Protein AF-A0AA86TQ52-F1 (afdb_monomer_lite)

Foldseek 3Di:
DQLVVLQVLLQVLCVVFFPPRDHDDSVVLQLDFLVVLLVVLLNSLVRGDPVLVVVCVVVVLNVQSNPPDQPSNLCSLLVVLVVQVVLDPPPLDADRDDSVVSGGSVCSSNSSSSSSSSSSSSVSVVVVVVVVVVVVVVVVVVPPDDPDPPPPDPPDDDDDDDDDDDDDDDDDDDDDDDDDDDDDDDDDDDDDDDDDDPDDDPPPPVVVVVVVVVVVVVVVVVVVCVVCVVPVVVVVVVVVVVVVVVVVVVVVVVVVVVVVVVVVVVVVVVD

pLDDT: mean 70.48, std 23.34, range [27.7, 97.0]

Radius of gyration: 35.59 Å; chains: 1; bounding box: 90×82×92 Å

Structure (mmCIF, N/CA/C/O backbone):
data_AF-A0AA86TQ52-F1
#
_entry.id   AF-A0AA86TQ52-F1
#
loop_
_atom_site.group_PDB
_atom_site.id
_atom_site.type_symbol
_atom_site.label_atom_id
_atom_site.label_alt_id
_atom_site.label_comp_id
_atom_site.label_asym_id
_atom_site.label_entity_id
_atom_site.label_seq_id
_atom_site.pdbx_PDB_ins_code
_atom_site.Cartn_x
_atom_site.Cartn_y
_atom_site.Cartn_z
_atom_site.occupancy
_atom_site.B_iso_or_equiv
_atom_site.auth_seq_id
_atom_site.auth_comp_id
_atom_site.auth_asym_id
_atom_site.auth_atom_id
_atom_site.pdbx_PDB_model_num
ATOM 1 N N . MET A 1 1 ? -21.461 -0.672 3.781 1.00 61.00 1 MET A N 1
ATOM 2 C CA . MET A 1 1 ? -20.392 -1.306 2.978 1.00 61.00 1 MET A CA 1
ATOM 3 C C . MET A 1 1 ? -19.726 -2.320 3.877 1.00 61.00 1 MET A C 1
ATOM 5 O O . MET A 1 1 ? -19.511 -1.994 5.034 1.00 61.00 1 MET A O 1
ATOM 9 N N . GLU A 1 2 ? -19.529 -3.541 3.401 1.00 85.31 2 GLU A N 1
ATOM 10 C CA . GLU A 1 2 ? -19.110 -4.660 4.246 1.00 85.31 2 GLU A CA 1
ATOM 11 C C . GLU A 1 2 ? -17.583 -4.766 4.251 1.00 85.31 2 GLU A C 1
ATOM 13 O O . GLU A 1 2 ? -16.972 -4.912 3.191 1.00 85.31 2 GLU A O 1
ATOM 18 N N . ILE A 1 3 ? -16.968 -4.677 5.434 1.00 90.62 3 ILE A N 1
ATOM 19 C CA . ILE A 1 3 ? -15.507 -4.685 5.581 1.00 90.62 3 ILE A CA 1
ATOM 20 C C . ILE A 1 3 ? -14.884 -5.988 5.068 1.00 90.62 3 ILE A C 1
ATOM 22 O O . ILE A 1 3 ? -13.799 -5.955 4.496 1.00 90.62 3 ILE A O 1
ATOM 26 N N . SER A 1 4 ? -15.603 -7.110 5.180 1.00 93.12 4 SER A N 1
ATOM 27 C CA . SER A 1 4 ? -15.177 -8.421 4.681 1.00 93.12 4 SER A CA 1
ATOM 28 C C . SER A 1 4 ? -14.847 -8.394 3.190 1.00 93.12 4 SER A C 1
ATOM 30 O O . SER A 1 4 ? -13.760 -8.810 2.798 1.00 93.12 4 SER A O 1
ATOM 32 N N . LYS A 1 5 ? -15.720 -7.794 2.372 1.00 92.38 5 LYS A N 1
ATOM 33 C CA . LYS A 1 5 ? -15.512 -7.683 0.919 1.00 92.38 5 LYS A CA 1
ATOM 34 C C . LYS A 1 5 ? -14.316 -6.801 0.572 1.00 92.38 5 LYS A C 1
ATOM 36 O O . LYS A 1 5 ? -13.595 -7.084 -0.379 1.00 92.38 5 LYS A O 1
ATOM 41 N N . GLU A 1 6 ? -14.091 -5.732 1.334 1.00 93.69 6 GLU A N 1
ATOM 42 C CA . GLU A 1 6 ? -12.935 -4.853 1.123 1.00 93.69 6 GLU A CA 1
ATOM 43 C C . GLU A 1 6 ? -11.621 -5.529 1.544 1.00 93.69 6 GLU A C 1
ATOM 45 O O . GLU A 1 6 ? -10.609 -5.353 0.867 1.00 93.69 6 GLU A O 1
ATOM 50 N N . CYS A 1 7 ? -11.631 -6.340 2.610 1.00 95.38 7 CYS A N 1
ATOM 51 C CA . CYS A 1 7 ? -10.492 -7.176 2.989 1.00 95.38 7 CYS A CA 1
ATOM 52 C C . CYS A 1 7 ? -10.163 -8.194 1.890 1.00 95.38 7 CYS A C 1
ATOM 54 O O . CYS A 1 7 ? -9.024 -8.230 1.437 1.00 95.38 7 CYS A O 1
ATOM 56 N N . GLU A 1 8 ? -11.146 -8.957 1.404 1.00 94.69 8 GLU A N 1
ATOM 57 C CA . GLU A 1 8 ? -10.959 -9.936 0.319 1.00 94.69 8 GLU A CA 1
ATOM 58 C C . GLU A 1 8 ? -10.449 -9.280 -0.975 1.00 94.69 8 GLU A C 1
ATOM 60 O O . GLU A 1 8 ? -9.539 -9.787 -1.644 1.00 94.69 8 GLU A O 1
ATOM 65 N N . ALA A 1 9 ? -11.000 -8.113 -1.323 1.00 92.88 9 ALA A N 1
ATOM 66 C CA . ALA A 1 9 ? -10.555 -7.343 -2.476 1.00 92.88 9 ALA A CA 1
ATOM 67 C C . ALA A 1 9 ? -9.102 -6.872 -2.314 1.00 92.88 9 ALA A C 1
ATOM 69 O O . ALA A 1 9 ? -8.312 -6.972 -3.256 1.00 92.88 9 ALA A O 1
ATOM 70 N N . LEU A 1 10 ? -8.725 -6.379 -1.129 1.00 95.25 10 LEU A N 1
ATOM 71 C CA . LEU A 1 10 ? -7.356 -5.955 -0.845 1.00 95.25 10 LEU A CA 1
ATOM 72 C C . LEU A 1 10 ? -6.383 -7.141 -0.830 1.00 95.25 10 LEU A C 1
ATOM 74 O O . LEU A 1 10 ? -5.316 -7.042 -1.431 1.00 95.25 10 LEU A O 1
ATOM 78 N N . GLU A 1 11 ? -6.752 -8.268 -0.222 1.00 94.94 11 GLU A N 1
ATOM 79 C CA . GLU A 1 11 ? -5.964 -9.505 -0.253 1.00 94.94 11 GLU A CA 1
ATOM 80 C C . GLU A 1 11 ? -5.693 -9.964 -1.684 1.00 94.94 11 GLU A C 1
ATOM 82 O O . GLU A 1 11 ? -4.557 -10.270 -2.044 1.00 94.94 11 GLU A O 1
ATOM 87 N N . THR A 1 12 ? -6.721 -9.962 -2.533 1.00 93.31 12 THR A N 1
ATOM 88 C CA . THR A 1 12 ? -6.584 -10.320 -3.949 1.00 93.31 12 THR A CA 1
ATOM 89 C C . THR A 1 12 ? -5.617 -9.377 -4.664 1.00 93.31 12 THR A C 1
ATOM 91 O O . THR A 1 12 ? -4.792 -9.817 -5.466 1.00 93.31 12 THR A O 1
ATOM 94 N N . LYS A 1 13 ? -5.656 -8.080 -4.335 1.00 92.06 13 LYS A N 1
ATOM 95 C CA . LYS A 1 13 ? -4.727 -7.087 -4.884 1.00 92.06 13 LYS A CA 1
ATOM 96 C C . LYS A 1 13 ? -3.300 -7.263 -4.387 1.00 92.06 13 LYS A C 1
ATOM 98 O O . LYS A 1 13 ? -2.393 -7.019 -5.170 1.00 92.06 13 LYS A O 1
ATOM 103 N N . ILE A 1 14 ? -3.056 -7.657 -3.143 1.00 94.81 14 ILE A N 1
ATOM 104 C CA . ILE A 1 14 ? -1.687 -7.820 -2.615 1.00 94.81 14 ILE A CA 1
ATOM 105 C C . ILE A 1 14 ? -1.122 -9.233 -2.830 1.00 94.81 14 ILE A C 1
ATOM 107 O O . ILE A 1 14 ? 0.087 -9.439 -2.702 1.00 94.81 14 ILE A O 1
ATOM 111 N N . ARG A 1 15 ? -1.960 -10.201 -3.221 1.00 91.94 15 ARG A N 1
ATOM 112 C CA . ARG A 1 15 ? -1.541 -11.565 -3.567 1.00 91.94 15 ARG A CA 1
ATOM 113 C C . ARG A 1 15 ? -0.517 -11.552 -4.703 1.00 91.94 15 ARG A C 1
ATOM 115 O O . ARG A 1 15 ? -0.714 -10.893 -5.724 1.00 91.94 15 ARG A O 1
ATOM 122 N N . GLY A 1 16 ? 0.594 -12.262 -4.501 1.00 87.88 16 GLY A N 1
ATOM 123 C CA . GLY A 1 16 ? 1.720 -12.316 -5.444 1.00 87.88 16 GLY A CA 1
ATOM 124 C C . GLY A 1 16 ? 2.479 -10.993 -5.607 1.00 87.88 16 GLY A C 1
ATOM 125 O O . GLY A 1 16 ? 3.438 -10.935 -6.365 1.00 87.88 16 GLY A O 1
ATOM 126 N N . PHE A 1 17 ? 2.055 -9.933 -4.913 1.00 92.06 17 PHE A N 1
ATOM 127 C CA . PHE A 1 17 ? 2.729 -8.643 -4.893 1.00 92.06 17 PHE A CA 1
ATOM 128 C C . PHE A 1 17 ? 3.579 -8.489 -3.634 1.00 92.06 17 PHE A C 1
ATOM 130 O O . PHE A 1 17 ? 4.727 -8.078 -3.734 1.00 92.06 17 PHE A O 1
ATOM 137 N N . CYS A 1 18 ? 3.046 -8.850 -2.465 1.00 93.56 18 CYS A N 1
ATOM 138 C CA . CYS A 1 18 ? 3.795 -8.813 -1.211 1.00 93.56 18 CYS A CA 1
ATOM 139 C C . CYS A 1 18 ? 4.434 -10.171 -0.882 1.00 93.56 18 CYS A C 1
ATOM 141 O O . CYS A 1 18 ? 3.790 -11.212 -1.045 1.00 93.56 18 CYS A O 1
ATOM 143 N N . SER A 1 19 ? 5.668 -10.146 -0.369 1.00 89.94 19 SER A N 1
ATOM 144 C CA . SER A 1 19 ? 6.363 -11.311 0.190 1.00 89.94 19 SER A CA 1
ATOM 145 C C . SER A 1 19 ? 6.943 -10.977 1.575 1.00 89.94 19 SER A C 1
ATOM 147 O O . SER A 1 19 ? 7.715 -10.022 1.686 1.00 89.94 19 SER A O 1
ATOM 149 N N . PRO A 1 20 ? 6.593 -11.724 2.642 1.00 91.00 20 PRO A N 1
ATOM 150 C CA . PRO A 1 20 ? 5.635 -12.837 2.673 1.00 91.00 20 PRO A CA 1
ATOM 151 C C . PRO A 1 20 ? 4.182 -12.396 2.381 1.00 91.00 20 PRO A C 1
ATOM 153 O O . PRO A 1 20 ? 3.873 -11.207 2.478 1.00 91.00 20 PRO A O 1
ATOM 156 N N . PRO A 1 21 ? 3.267 -13.329 2.041 1.00 90.75 21 PRO A N 1
ATOM 157 C CA . PRO A 1 21 ? 1.860 -13.004 1.824 1.00 90.75 21 PRO A CA 1
ATOM 158 C C . PRO A 1 21 ? 1.204 -12.367 3.057 1.00 90.75 21 PRO A C 1
ATOM 160 O O . PRO A 1 21 ? 1.426 -12.786 4.195 1.00 90.75 21 PRO A O 1
ATOM 163 N N . ILE A 1 22 ? 0.354 -11.368 2.821 1.00 92.50 22 ILE A N 1
ATOM 164 C CA . ILE A 1 22 ? -0.426 -10.691 3.861 1.00 92.50 22 ILE A CA 1
ATOM 165 C C . ILE A 1 22 ? -1.858 -11.222 3.818 1.00 92.50 22 ILE A C 1
ATOM 167 O O . ILE A 1 22 ? -2.534 -11.077 2.803 1.00 92.50 22 ILE A O 1
ATOM 171 N N . TYR A 1 23 ? -2.313 -11.771 4.942 1.00 93.25 23 TYR A N 1
ATOM 172 C CA . TYR A 1 23 ? -3.702 -12.167 5.167 1.00 93.25 23 TYR A CA 1
ATOM 173 C C . TYR A 1 23 ? -4.391 -11.154 6.088 1.00 93.25 23 TYR A C 1
ATOM 175 O O . TYR A 1 23 ? -3.792 -10.662 7.050 1.00 93.25 23 TYR A O 1
ATOM 183 N N . LEU A 1 24 ? -5.641 -10.833 5.781 1.00 94.56 24 LEU A N 1
ATOM 184 C CA . LEU A 1 24 ? -6.486 -9.832 6.408 1.00 94.56 24 LEU A CA 1
ATOM 185 C C . LEU A 1 24 ? -7.716 -10.517 7.000 1.00 94.56 24 LEU A C 1
ATOM 187 O O . LEU A 1 24 ? -8.605 -10.977 6.294 1.00 94.56 24 LEU A O 1
ATOM 191 N N . ASN A 1 25 ? -7.808 -10.521 8.326 1.00 93.38 25 ASN A N 1
ATOM 192 C CA . ASN A 1 25 ? -9.018 -10.951 9.013 1.00 93.38 25 ASN A CA 1
ATOM 193 C C . ASN A 1 25 ? -9.975 -9.751 9.159 1.00 93.38 25 ASN A C 1
ATOM 195 O O . ASN A 1 25 ? -9.608 -8.791 9.840 1.00 93.38 25 ASN A O 1
ATOM 199 N N . PRO A 1 26 ? -11.198 -9.780 8.593 1.00 93.56 26 PRO A N 1
ATOM 200 C CA . PRO A 1 26 ? -12.158 -8.678 8.702 1.00 93.56 26 PRO A CA 1
ATOM 201 C C . PRO A 1 26 ? -12.426 -8.239 10.147 1.00 93.56 26 PRO A C 1
ATOM 203 O O . PRO A 1 26 ? -12.459 -7.041 10.429 1.00 93.56 26 PRO A O 1
ATOM 206 N N . LYS A 1 27 ? -12.487 -9.196 11.083 1.00 92.75 27 LYS A N 1
ATOM 207 C CA . LYS A 1 27 ? -12.707 -8.930 12.515 1.00 92.75 27 LYS A CA 1
ATOM 208 C C . LYS A 1 27 ? -11.591 -8.096 13.146 1.00 92.75 27 LYS A C 1
ATOM 210 O O . LYS A 1 27 ? -11.822 -7.391 14.118 1.00 92.75 27 LYS A O 1
ATOM 215 N N . THR A 1 28 ? -10.374 -8.163 12.604 1.00 92.12 28 THR A N 1
ATOM 216 C CA . THR A 1 28 ? -9.230 -7.369 13.078 1.00 92.12 28 THR A CA 1
ATOM 217 C C . THR A 1 28 ? -9.340 -5.902 12.686 1.00 92.12 28 THR A C 1
ATOM 219 O O . THR A 1 28 ? -8.654 -5.079 13.275 1.00 92.12 28 THR A O 1
ATOM 222 N N . TYR A 1 29 ? -10.166 -5.552 11.702 1.00 92.44 29 TYR A N 1
ATOM 223 C CA . TYR A 1 29 ? -10.271 -4.183 11.194 1.00 92.44 29 TYR A CA 1
ATOM 224 C C . TYR A 1 29 ? -11.636 -3.546 11.478 1.00 92.44 29 TYR A C 1
ATOM 226 O O . TYR A 1 29 ? -11.768 -2.319 11.433 1.00 92.44 29 TYR A O 1
ATOM 234 N N . GLU A 1 30 ? -12.634 -4.358 11.814 1.00 91.25 30 GLU A N 1
ATOM 235 C CA . GLU A 1 30 ? -13.973 -3.919 12.184 1.00 91.25 30 GLU A CA 1
ATOM 236 C C . GLU A 1 30 ? -13.943 -3.026 13.435 1.00 91.25 30 GLU A C 1
ATOM 238 O O . GLU A 1 30 ? -13.349 -3.372 14.458 1.00 91.25 30 GLU A O 1
ATOM 243 N N . ASP A 1 31 ? -14.521 -1.827 13.313 1.00 87.19 31 ASP A N 1
ATOM 244 C CA . ASP A 1 31 ? -14.584 -0.794 14.356 1.00 87.19 31 ASP A CA 1
ATOM 245 C C . ASP A 1 31 ? -13.249 -0.434 15.032 1.00 87.19 31 ASP A C 1
ATOM 247 O O . ASP A 1 31 ? -13.201 0.029 16.178 1.00 87.19 31 ASP A O 1
ATOM 251 N N . GLN A 1 32 ? -12.143 -0.584 14.301 1.00 89.19 32 GLN A N 1
ATOM 252 C CA . GLN A 1 32 ? -10.811 -0.291 14.819 1.00 89.19 32 GLN A CA 1
ATOM 253 C C . GLN A 1 32 ? -10.302 1.121 14.518 1.00 89.19 32 GLN A C 1
ATOM 255 O O . GLN A 1 32 ? -10.748 1.828 13.606 1.00 89.19 32 GLN A O 1
ATOM 260 N N . ASP A 1 33 ? -9.304 1.516 15.311 1.00 88.94 33 ASP A N 1
ATOM 261 C CA . ASP A 1 33 ? -8.564 2.764 15.153 1.00 88.94 33 ASP A CA 1
ATOM 262 C C . ASP A 1 33 ? -7.788 2.811 13.823 1.00 88.94 33 ASP A C 1
ATOM 264 O O . ASP A 1 33 ? -7.277 1.801 13.330 1.00 88.94 33 ASP A O 1
ATOM 268 N N . SER A 1 34 ? -7.647 4.018 13.267 1.00 91.38 34 SER A N 1
ATOM 269 C CA . SER A 1 34 ? -6.756 4.342 12.143 1.00 91.38 34 SER A CA 1
ATOM 270 C C . SER A 1 34 ? -5.345 3.747 12.228 1.00 91.38 34 SER A C 1
ATOM 272 O O . SER A 1 34 ? -4.772 3.417 11.193 1.00 91.38 34 SER A O 1
ATOM 274 N N . ARG A 1 35 ? -4.782 3.561 13.426 1.00 92.69 35 ARG A N 1
ATOM 275 C CA . ARG A 1 35 ? -3.422 3.036 13.619 1.00 92.69 35 ARG A CA 1
ATOM 276 C C . ARG A 1 35 ? -3.218 1.647 13.015 1.00 92.69 35 ARG A C 1
ATOM 278 O O . ARG A 1 35 ? -2.144 1.390 12.475 1.00 92.69 35 ARG A O 1
ATOM 285 N N . LEU A 1 36 ? -4.229 0.771 13.042 1.00 93.31 36 LEU A N 1
ATOM 286 C CA . LEU A 1 36 ? -4.127 -0.551 12.406 1.00 93.31 36 LEU A CA 1
ATOM 287 C C . LEU A 1 36 ? -4.049 -0.449 10.879 1.00 93.31 36 LEU A C 1
ATOM 289 O O . LEU A 1 36 ? -3.331 -1.215 10.238 1.00 93.31 36 LEU A O 1
ATOM 293 N N . TYR A 1 37 ? -4.732 0.534 10.298 1.00 95.12 37 TYR A N 1
ATOM 294 C CA . TYR A 1 37 ? -4.693 0.819 8.865 1.00 95.12 37 TYR A CA 1
ATOM 295 C C . TYR A 1 37 ? -3.346 1.422 8.459 1.00 95.12 37 TYR A C 1
ATOM 297 O O . TYR A 1 37 ? -2.758 1.006 7.464 1.00 95.12 37 TYR A O 1
ATOM 305 N N . THR A 1 38 ? -2.803 2.334 9.269 1.00 95.19 38 THR A N 1
ATOM 306 C CA . THR A 1 38 ? -1.433 2.842 9.106 1.00 95.19 38 THR A CA 1
ATOM 307 C C . THR A 1 38 ? -0.410 1.708 9.167 1.00 95.19 38 THR A C 1
ATOM 309 O O . THR A 1 38 ? 0.461 1.618 8.303 1.00 95.19 38 THR A O 1
ATOM 312 N N . ALA A 1 39 ? -0.529 0.810 10.149 1.00 95.06 39 ALA A N 1
ATOM 313 C CA . ALA A 1 39 ? 0.347 -0.352 10.268 1.00 95.06 39 ALA A CA 1
ATOM 314 C C . ALA A 1 39 ? 0.239 -1.279 9.047 1.00 95.06 39 ALA A C 1
ATOM 316 O O . ALA A 1 39 ? 1.257 -1.777 8.568 1.00 95.06 39 ALA A O 1
ATOM 317 N N . LEU A 1 40 ? -0.967 -1.463 8.501 1.00 96.69 40 LEU A N 1
ATOM 318 C CA . LEU A 1 40 ? -1.179 -2.247 7.287 1.00 96.69 40 LEU A CA 1
ATOM 319 C C . LEU A 1 40 ? -0.482 -1.625 6.070 1.00 96.69 40 LEU A C 1
ATOM 321 O O . LEU A 1 40 ? 0.224 -2.335 5.359 1.00 96.69 40 LEU A O 1
ATOM 325 N N . VAL A 1 41 ? -0.608 -0.313 5.851 1.00 97.00 41 VAL A N 1
ATOM 326 C CA . VAL A 1 41 ? 0.110 0.374 4.759 1.00 97.00 41 VAL A CA 1
ATOM 327 C C . VAL A 1 41 ? 1.618 0.213 4.919 1.00 97.00 41 VAL A C 1
ATOM 329 O O . VAL A 1 41 ? 2.292 -0.166 3.964 1.00 97.00 41 VAL A O 1
ATOM 332 N N . LYS A 1 42 ? 2.152 0.434 6.127 1.00 96.19 42 LYS A N 1
ATOM 333 C CA . LYS A 1 42 ? 3.583 0.245 6.412 1.00 96.19 42 LYS A CA 1
ATOM 334 C C . LYS A 1 42 ? 4.038 -1.170 6.082 1.00 96.19 42 LYS A C 1
ATOM 336 O O . LYS A 1 42 ? 5.041 -1.339 5.394 1.00 96.19 42 LYS A O 1
ATOM 341 N N . LYS A 1 43 ? 3.266 -2.170 6.515 1.00 95.88 43 LYS A N 1
ATOM 342 C CA . LYS A 1 43 ? 3.523 -3.584 6.233 1.00 95.88 43 LYS A CA 1
ATOM 343 C C . LYS A 1 43 ? 3.540 -3.867 4.730 1.00 95.88 43 LYS A C 1
ATOM 345 O O . LYS A 1 43 ? 4.474 -4.502 4.257 1.00 95.88 43 LYS A O 1
ATOM 350 N N . ILE A 1 44 ? 2.559 -3.354 3.984 1.00 96.56 44 ILE A N 1
ATOM 351 C CA . ILE A 1 44 ? 2.496 -3.486 2.521 1.00 96.56 44 ILE A CA 1
ATOM 352 C C . ILE A 1 44 ? 3.733 -2.865 1.869 1.00 96.56 44 ILE A C 1
ATOM 354 O O . ILE A 1 44 ? 4.339 -3.499 1.015 1.00 96.56 44 ILE A O 1
ATOM 358 N N . VAL A 1 45 ? 4.132 -1.658 2.278 1.00 95.44 45 VAL A N 1
ATOM 359 C CA . VAL A 1 45 ? 5.297 -0.964 1.707 1.00 95.44 45 VAL A CA 1
ATOM 360 C C . VAL A 1 45 ? 6.595 -1.737 1.956 1.00 95.44 45 VAL A C 1
ATOM 362 O O . VAL A 1 45 ? 7.397 -1.856 1.037 1.00 95.44 45 VAL A O 1
ATOM 365 N N . VAL A 1 46 ? 6.795 -2.289 3.159 1.00 93.12 46 VAL A N 1
ATOM 366 C CA . VAL A 1 46 ? 7.994 -3.092 3.480 1.00 93.12 46 VAL A CA 1
ATOM 367 C C . VAL A 1 46 ? 8.022 -4.408 2.703 1.00 93.12 46 VAL A C 1
ATOM 369 O O . VAL A 1 46 ? 9.086 -4.852 2.289 1.00 93.12 46 VAL A O 1
ATOM 372 N N . GLN A 1 47 ? 6.866 -5.047 2.523 1.00 94.12 47 GLN A N 1
ATOM 373 C CA . GLN A 1 47 ? 6.770 -6.370 1.898 1.00 94.12 47 GLN A CA 1
ATOM 374 C C . GLN A 1 47 ? 6.571 -6.313 0.379 1.00 94.12 47 GLN A C 1
ATOM 376 O O . GLN A 1 47 ? 6.525 -7.357 -0.267 1.00 94.12 47 GLN A O 1
ATOM 381 N N . ALA A 1 48 ? 6.419 -5.121 -0.201 1.00 93.44 48 ALA A N 1
ATOM 382 C CA . ALA A 1 48 ? 6.330 -4.933 -1.644 1.00 93.44 48 ALA A CA 1
ATOM 383 C C . ALA A 1 48 ? 7.684 -5.215 -2.332 1.00 93.44 48 ALA A C 1
ATOM 385 O O . ALA A 1 48 ? 8.730 -5.103 -1.685 1.00 93.44 48 ALA A O 1
ATOM 386 N N . PRO A 1 49 ? 7.696 -5.521 -3.644 1.00 92.56 49 PRO A N 1
ATOM 387 C CA . PRO A 1 49 ? 8.925 -5.785 -4.390 1.00 92.56 49 PRO A CA 1
ATOM 388 C C . PRO A 1 49 ? 9.867 -4.575 -4.374 1.00 92.56 49 PRO A C 1
ATOM 390 O O . PRO A 1 49 ? 9.405 -3.435 -4.298 1.00 92.56 49 PRO A O 1
ATOM 393 N N . LEU A 1 50 ? 11.176 -4.802 -4.510 1.00 91.81 50 LEU A N 1
ATOM 394 C CA . LEU A 1 50 ? 12.184 -3.732 -4.454 1.00 91.81 50 LEU A CA 1
ATOM 395 C C . LEU A 1 50 ? 11.920 -2.612 -5.469 1.00 91.81 50 LEU A C 1
ATOM 397 O O . LEU A 1 50 ? 11.987 -1.440 -5.109 1.00 91.81 50 LEU A O 1
ATOM 401 N N . ASP A 1 51 ? 11.507 -2.948 -6.693 1.00 90.75 51 ASP A N 1
ATOM 402 C CA . ASP A 1 51 ? 11.145 -1.953 -7.713 1.00 90.75 51 ASP A CA 1
ATOM 403 C C . ASP A 1 51 ? 9.998 -1.038 -7.253 1.00 90.75 51 ASP A C 1
ATOM 405 O O . ASP A 1 51 ? 9.960 0.154 -7.562 1.00 90.75 51 ASP A O 1
ATOM 409 N N . ALA A 1 52 ? 9.058 -1.583 -6.476 1.00 92.00 52 ALA A N 1
ATOM 410 C CA . ALA A 1 52 ? 7.936 -0.837 -5.922 1.00 92.00 52 ALA A CA 1
ATOM 411 C C . ALA A 1 52 ? 8.416 0.146 -4.852 1.00 92.00 52 ALA A C 1
ATOM 413 O O . ALA A 1 52 ? 7.988 1.300 -4.819 1.00 92.00 52 ALA A O 1
ATOM 414 N N . GLN A 1 53 ? 9.327 -0.312 -3.992 1.00 92.81 53 GLN A N 1
ATOM 415 C CA . GLN A 1 53 ? 9.955 0.519 -2.971 1.00 92.81 53 GLN A CA 1
ATOM 416 C C . GLN A 1 53 ? 10.775 1.635 -3.623 1.00 92.81 53 GLN A C 1
ATOM 418 O O . GLN A 1 53 ? 10.647 2.788 -3.222 1.00 92.81 53 GLN A O 1
ATOM 423 N N . GLN A 1 54 ? 11.519 1.332 -4.691 1.00 90.88 54 GLN A N 1
ATOM 424 C CA . GLN A 1 54 ? 12.294 2.321 -5.436 1.00 90.88 54 GLN A CA 1
ATOM 425 C C . GLN A 1 54 ? 11.407 3.399 -6.068 1.00 90.88 54 GLN A C 1
ATOM 427 O O . GLN A 1 54 ? 11.754 4.577 -6.019 1.00 90.88 54 GLN A O 1
ATOM 432 N N . ILE A 1 55 ? 10.233 3.039 -6.602 1.00 92.75 55 ILE A N 1
ATOM 433 C CA . ILE A 1 55 ? 9.246 4.024 -7.078 1.00 92.75 55 ILE A CA 1
ATOM 434 C C . ILE A 1 55 ? 8.836 4.970 -5.942 1.00 92.75 55 ILE A C 1
ATOM 436 O O . ILE A 1 55 ? 8.821 6.186 -6.125 1.00 92.75 55 ILE A O 1
ATOM 440 N N . LEU A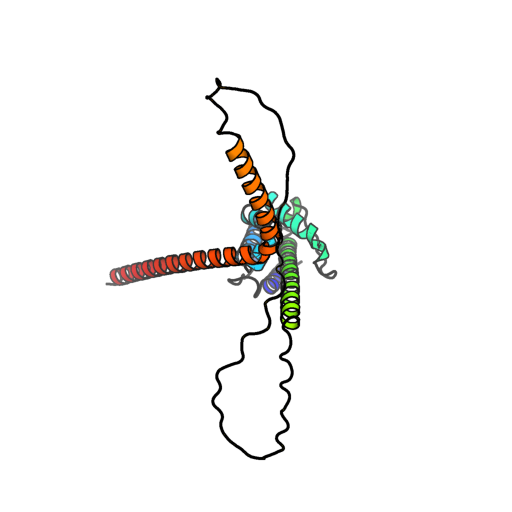 1 56 ? 8.531 4.431 -4.760 1.00 93.38 56 LEU A N 1
ATOM 441 C CA . LEU A 1 56 ? 8.142 5.241 -3.603 1.00 93.38 56 LEU A CA 1
ATOM 442 C C . LEU A 1 56 ? 9.295 6.110 -3.074 1.00 93.38 56 LEU A C 1
ATOM 444 O O . LEU A 1 56 ? 9.040 7.205 -2.569 1.00 93.38 56 LEU A O 1
ATOM 448 N N . ILE A 1 57 ? 10.542 5.643 -3.178 1.00 92.81 57 ILE A N 1
ATOM 449 C CA . ILE A 1 57 ? 11.750 6.409 -2.835 1.00 92.81 57 ILE A CA 1
ATOM 450 C C . ILE A 1 57 ? 11.931 7.566 -3.817 1.00 92.81 57 ILE A C 1
ATOM 452 O O . ILE A 1 57 ? 12.075 8.705 -3.383 1.00 92.81 57 ILE A O 1
ATOM 456 N N . ASN A 1 58 ? 11.844 7.300 -5.122 1.00 90.44 58 ASN A N 1
ATOM 457 C CA . ASN A 1 58 ? 11.989 8.313 -6.172 1.00 90.44 58 ASN A CA 1
ATOM 458 C C . ASN A 1 58 ? 10.921 9.413 -6.077 1.00 90.44 58 ASN A C 1
ATOM 460 O O . ASN A 1 58 ? 11.147 10.543 -6.498 1.00 90.44 58 ASN A O 1
ATOM 464 N N . GLU A 1 59 ? 9.759 9.093 -5.508 1.00 91.19 59 GLU A N 1
ATOM 465 C CA . GLU A 1 59 ? 8.680 10.054 -5.264 1.00 91.19 59 GLU A CA 1
ATOM 466 C C . GLU A 1 59 ? 8.752 10.720 -3.884 1.00 91.19 59 GLU A C 1
ATOM 468 O O . GLU A 1 59 ? 7.884 11.518 -3.545 1.00 91.19 59 GLU A O 1
ATOM 473 N N . ASN A 1 60 ? 9.798 10.442 -3.099 1.00 90.94 60 ASN A N 1
ATOM 474 C CA . ASN A 1 60 ? 10.019 10.967 -1.748 1.00 90.94 60 ASN A CA 1
ATOM 475 C C . ASN A 1 60 ? 8.911 10.609 -0.741 1.00 90.94 60 ASN A C 1
ATOM 477 O O . ASN A 1 60 ? 8.693 11.317 0.242 1.00 90.94 60 ASN A O 1
ATOM 481 N N . VAL A 1 61 ? 8.216 9.490 -0.961 1.00 93.31 61 VAL A N 1
ATOM 482 C CA . VAL A 1 61 ? 7.054 9.071 -0.158 1.00 93.31 61 VAL A CA 1
ATOM 483 C C . VAL A 1 61 ? 7.384 7.876 0.743 1.00 93.31 61 VAL A C 1
ATOM 485 O O . VAL A 1 61 ? 6.800 7.735 1.816 1.00 93.31 61 VAL A O 1
ATOM 488 N N . PHE A 1 62 ? 8.357 7.038 0.366 1.00 92.38 62 PHE A N 1
ATOM 489 C CA . PHE A 1 62 ? 8.716 5.819 1.106 1.00 92.38 62 PHE A CA 1
ATOM 490 C C . PHE A 1 62 ? 9.056 6.084 2.581 1.00 92.38 62 PHE A C 1
ATOM 492 O O . PHE A 1 62 ? 8.399 5.552 3.477 1.00 92.38 62 PHE A O 1
ATOM 499 N N . THR A 1 63 ? 10.048 6.942 2.839 1.00 86.00 63 THR A N 1
ATOM 500 C CA . THR A 1 63 ? 10.524 7.263 4.196 1.00 86.00 63 THR A CA 1
ATOM 501 C C . THR A 1 63 ? 9.402 7.836 5.059 1.00 86.00 63 THR A C 1
ATOM 503 O O . THR A 1 63 ? 9.231 7.442 6.212 1.00 86.00 63 THR A O 1
ATOM 506 N N . GLN A 1 64 ? 8.590 8.723 4.482 1.00 89.00 64 GLN A N 1
ATOM 507 C CA . GLN A 1 64 ? 7.456 9.333 5.170 1.00 89.00 64 GLN A CA 1
ATOM 508 C C . GLN A 1 64 ? 6.413 8.275 5.554 1.00 89.00 64 GLN A C 1
ATOM 510 O O . GLN A 1 64 ? 6.010 8.201 6.712 1.00 89.00 64 GLN A O 1
ATOM 515 N N . LEU A 1 65 ? 6.041 7.382 4.630 1.00 92.50 65 LEU A N 1
ATOM 516 C CA . LEU A 1 65 ? 5.090 6.307 4.921 1.00 92.50 65 LEU A CA 1
ATOM 517 C C . LEU A 1 65 ? 5.610 5.318 5.967 1.00 92.50 65 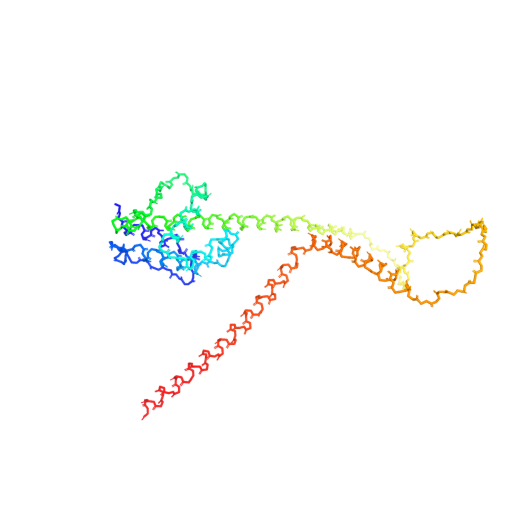LEU A C 1
ATOM 519 O O . LEU A 1 65 ? 4.796 4.769 6.703 1.00 92.50 65 LEU A O 1
ATOM 523 N N . GLN A 1 66 ? 6.924 5.106 6.075 1.00 91.19 66 GLN A N 1
ATOM 524 C CA . GLN A 1 66 ? 7.516 4.221 7.084 1.00 91.19 66 GLN A CA 1
ATOM 525 C C . GLN A 1 66 ? 7.578 4.855 8.478 1.00 91.19 66 GLN A C 1
ATOM 527 O O . GLN A 1 66 ? 7.210 4.218 9.472 1.00 91.19 66 GLN A O 1
ATOM 532 N N . HIS A 1 67 ? 8.001 6.115 8.575 1.00 89.62 67 HIS A N 1
ATOM 533 C CA . HIS A 1 67 ? 8.351 6.717 9.863 1.00 89.62 67 HIS A CA 1
ATOM 534 C C . HIS A 1 67 ? 7.276 7.635 10.437 1.00 89.62 67 HIS A C 1
ATOM 536 O O . HIS A 1 67 ? 7.119 7.673 11.660 1.00 89.62 67 HIS A O 1
ATOM 542 N N . PHE A 1 68 ? 6.488 8.307 9.595 1.00 91.12 68 PHE A N 1
ATOM 543 C CA . PHE A 1 68 ? 5.457 9.220 10.081 1.00 91.12 68 PHE A CA 1
ATOM 544 C C . PHE A 1 68 ? 4.322 8.472 10.778 1.00 91.12 68 PHE A C 1
ATOM 546 O O . PHE A 1 68 ? 4.122 7.257 10.618 1.00 91.12 68 PHE A O 1
ATOM 553 N N . LYS A 1 69 ? 3.580 9.215 11.596 1.00 89.19 69 LYS A N 1
ATOM 554 C CA . LYS A 1 69 ? 2.418 8.737 12.346 1.00 89.19 69 LYS A CA 1
ATOM 555 C C . LYS A 1 69 ? 1.250 9.698 12.143 1.00 89.19 69 LYS A C 1
ATOM 557 O O . LYS A 1 69 ? 1.434 10.820 11.676 1.00 89.19 69 LYS A O 1
ATOM 562 N N . ASP A 1 70 ? 0.054 9.222 12.474 1.00 89.00 70 ASP A N 1
ATOM 563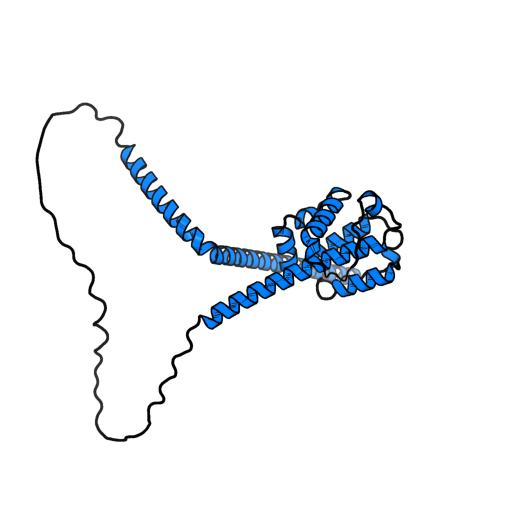 C CA . ASP A 1 70 ? -1.161 10.032 12.583 1.00 89.00 70 ASP A CA 1
ATOM 564 C C . ASP A 1 70 ? -1.400 10.953 11.364 1.00 89.00 70 ASP A C 1
ATOM 566 O O . ASP A 1 70 ? -1.538 10.463 10.239 1.00 89.00 70 ASP A O 1
ATOM 570 N N . MET A 1 71 ? -1.462 12.272 11.576 1.00 92.88 71 MET A N 1
ATOM 571 C CA . MET A 1 71 ? -1.802 13.262 10.549 1.00 92.88 71 MET A CA 1
ATOM 572 C C . MET A 1 71 ? -0.754 13.367 9.446 1.00 92.88 71 MET A C 1
ATOM 574 O O . MET A 1 71 ? -1.121 13.407 8.275 1.00 92.88 71 MET A O 1
ATOM 578 N N . GLU A 1 72 ? 0.530 13.374 9.797 1.00 93.69 72 GLU A N 1
ATOM 579 C CA . GLU A 1 72 ? 1.620 13.484 8.822 1.00 93.69 72 GLU A CA 1
ATOM 580 C C . GLU A 1 72 ? 1.629 12.271 7.893 1.00 93.69 72 GLU A C 1
ATOM 582 O O . GLU A 1 72 ? 1.671 12.408 6.671 1.00 93.69 72 GLU A O 1
ATOM 587 N N . PHE A 1 73 ? 1.484 11.073 8.471 1.00 95.62 73 PHE A N 1
ATOM 588 C CA . PHE A 1 73 ? 1.334 9.844 7.697 1.00 95.62 73 PHE A CA 1
ATOM 589 C C . PHE A 1 73 ? 0.134 9.938 6.748 1.00 95.62 73 PHE A C 1
ATOM 591 O O . PHE A 1 73 ? 0.239 9.606 5.564 1.00 95.62 73 PHE A O 1
ATOM 598 N N . TYR A 1 74 ? -1.012 10.387 7.269 1.00 95.69 74 TYR A N 1
ATOM 599 C CA . TYR A 1 74 ? -2.227 10.486 6.477 1.00 95.69 74 TYR A CA 1
ATOM 600 C C . TYR A 1 74 ? -2.082 11.479 5.324 1.00 95.69 74 TYR A C 1
ATOM 602 O O . TYR A 1 74 ? -2.483 11.171 4.205 1.00 95.69 74 TYR A O 1
ATOM 610 N N . GLN A 1 75 ? -1.477 12.641 5.567 1.00 95.75 75 GLN A N 1
ATOM 611 C CA . GLN A 1 75 ? -1.226 13.648 4.540 1.00 95.75 75 GLN A CA 1
ATOM 612 C C . GLN A 1 75 ? -0.314 13.115 3.439 1.00 95.75 75 GLN A C 1
ATOM 614 O O . GLN A 1 75 ? -0.627 13.291 2.263 1.00 95.75 75 GLN A O 1
ATOM 619 N N . THR A 1 76 ? 0.764 12.411 3.790 1.00 96.19 76 THR A N 1
ATOM 620 C CA . THR A 1 76 ? 1.634 11.747 2.813 1.00 96.19 76 THR A CA 1
ATOM 621 C C . THR A 1 76 ? 0.841 10.771 1.940 1.00 96.19 76 THR A C 1
ATOM 623 O O . THR A 1 76 ? 0.902 10.851 0.711 1.00 96.19 76 THR A O 1
ATOM 626 N N . LEU A 1 77 ? 0.051 9.881 2.553 1.00 96.56 77 LEU A N 1
ATOM 627 C CA . LEU A 1 77 ? -0.773 8.910 1.827 1.00 96.56 77 LEU A CA 1
ATOM 628 C C . LEU A 1 77 ? -1.813 9.602 0.929 1.00 96.56 77 LEU A C 1
ATOM 630 O O . LEU A 1 77 ? -1.967 9.254 -0.242 1.00 96.56 77 LEU A O 1
ATOM 634 N N . TYR A 1 78 ? -2.510 10.600 1.469 1.00 95.50 78 TYR A N 1
ATOM 635 C CA . TYR A 1 78 ? -3.533 11.370 0.772 1.00 95.50 78 TYR A CA 1
ATOM 636 C C . TYR A 1 78 ? -2.958 12.108 -0.439 1.00 95.50 78 TYR A C 1
ATOM 638 O O . TYR A 1 78 ? -3.522 12.037 -1.534 1.00 95.50 78 TYR A O 1
ATOM 646 N N . ASN A 1 79 ? -1.827 12.794 -0.259 1.00 95.69 79 ASN A N 1
ATOM 647 C CA . ASN A 1 79 ? -1.159 13.548 -1.313 1.00 95.69 79 ASN A CA 1
ATOM 648 C C . ASN A 1 79 ? -0.685 12.614 -2.422 1.00 95.69 79 ASN A C 1
ATOM 650 O O . ASN A 1 79 ? -0.948 12.882 -3.595 1.00 95.69 79 ASN A O 1
ATOM 654 N N . TYR A 1 80 ? -0.081 11.481 -2.056 1.00 95.69 80 TYR A N 1
ATOM 655 C CA . TYR A 1 80 ? 0.347 10.471 -3.016 1.00 95.69 80 TYR A CA 1
ATOM 656 C C . TYR A 1 80 ? -0.821 9.956 -3.867 1.00 95.69 80 TYR A C 1
ATOM 658 O O . TYR A 1 80 ? -0.733 9.940 -5.096 1.00 95.69 80 TYR A O 1
ATOM 666 N N . ILE A 1 81 ? -1.943 9.576 -3.245 1.00 94.75 81 ILE A N 1
ATOM 667 C CA . ILE A 1 81 ? -3.112 9.085 -3.991 1.00 94.75 81 ILE A CA 1
ATOM 668 C C . ILE A 1 81 ? -3.715 10.200 -4.854 1.00 94.75 81 ILE A C 1
ATOM 670 O O . ILE A 1 81 ? -4.057 9.966 -6.013 1.00 94.75 81 ILE A O 1
ATOM 674 N N . SER A 1 82 ? -3.812 11.419 -4.323 1.00 91.88 82 SER A N 1
ATOM 675 C CA . SER A 1 82 ? -4.385 12.569 -5.032 1.00 91.88 82 SER A CA 1
ATOM 676 C C . SER A 1 82 ? -3.589 12.931 -6.286 1.00 91.88 82 SER A C 1
ATOM 678 O O . SER A 1 82 ? -4.175 13.097 -7.357 1.00 91.88 82 SER A O 1
ATOM 680 N N . GLN A 1 83 ? -2.258 12.983 -6.186 1.00 93.25 83 GLN A N 1
ATOM 681 C CA . GLN A 1 83 ? -1.363 13.256 -7.318 1.00 93.25 83 GLN A CA 1
ATOM 682 C C . GLN A 1 83 ? -1.466 12.182 -8.408 1.00 93.25 83 GLN A C 1
ATOM 684 O O . GLN A 1 83 ? -1.338 12.472 -9.597 1.00 93.25 83 GLN A O 1
ATOM 689 N N . ASN A 1 84 ? -1.756 10.943 -8.008 1.00 91.75 84 ASN A N 1
ATOM 690 C CA . ASN A 1 84 ? -1.796 9.783 -8.891 1.00 91.75 84 ASN A CA 1
ATOM 691 C C . ASN A 1 84 ? -3.214 9.330 -9.261 1.00 91.75 84 ASN A C 1
ATOM 693 O O . ASN A 1 84 ? -3.383 8.275 -9.873 1.00 91.75 84 ASN A O 1
ATOM 697 N N . LYS A 1 85 ? -4.240 10.139 -8.964 1.00 87.12 85 LYS A N 1
ATOM 698 C CA . LYS A 1 85 ? -5.652 9.780 -9.170 1.00 87.12 85 LYS A CA 1
ATOM 699 C C . LYS A 1 85 ? -5.976 9.377 -10.614 1.00 87.12 85 LYS A C 1
ATOM 701 O O . LYS A 1 85 ? -6.833 8.531 -10.835 1.00 87.12 85 LYS A O 1
ATOM 706 N N . LYS A 1 86 ? -5.260 9.942 -11.594 1.00 86.00 86 LYS A N 1
ATOM 707 C CA . LYS A 1 86 ? -5.417 9.637 -13.029 1.00 86.00 86 LYS A CA 1
ATOM 708 C C . LYS A 1 86 ? -5.027 8.201 -13.407 1.00 86.00 86 LYS A C 1
ATOM 710 O O . LYS A 1 86 ? -5.435 7.735 -14.462 1.00 86.00 86 LYS A O 1
ATOM 715 N N . LEU A 1 87 ? -4.224 7.522 -12.583 1.00 85.00 87 LEU A N 1
ATOM 716 C CA . LEU A 1 87 ? -3.787 6.140 -12.823 1.00 85.00 87 LEU A CA 1
ATOM 717 C C . LEU A 1 87 ? -4.841 5.105 -12.412 1.00 85.00 87 LEU A C 1
ATOM 719 O O . LEU A 1 87 ? -4.712 3.926 -12.731 1.00 85.00 87 LEU A O 1
ATOM 723 N N . ILE A 1 88 ? -5.874 5.534 -11.693 1.00 80.38 88 ILE A N 1
ATOM 724 C CA . ILE A 1 88 ? -6.944 4.672 -11.208 1.00 80.38 88 ILE A CA 1
ATOM 725 C C . ILE A 1 88 ? -7.997 4.592 -12.312 1.00 80.38 88 ILE A C 1
ATOM 727 O O . ILE A 1 88 ? -8.431 5.620 -12.833 1.00 80.38 88 ILE A O 1
ATOM 731 N N . SER A 1 89 ? -8.397 3.375 -12.693 1.00 64.94 89 SER A N 1
ATOM 732 C CA . SER A 1 89 ? -9.405 3.186 -13.741 1.00 64.94 89 SER A CA 1
ATOM 733 C C . SER A 1 89 ? -10.692 3.949 -13.400 1.00 64.94 89 SER A C 1
ATOM 735 O O . SER A 1 89 ? -11.123 3.950 -12.245 1.00 64.94 89 SER A O 1
ATOM 737 N N . ALA A 1 90 ? -11.333 4.548 -14.406 1.00 52.09 90 ALA A N 1
ATOM 738 C CA . ALA A 1 90 ? -12.547 5.353 -14.242 1.00 52.09 90 ALA A CA 1
ATOM 739 C C . ALA A 1 90 ? -13.737 4.595 -13.605 1.00 52.09 90 ALA A C 1
ATOM 741 O O . ALA A 1 90 ? -14.694 5.231 -13.175 1.00 52.09 90 ALA A O 1
ATOM 742 N N . SER A 1 91 ? -13.679 3.258 -13.512 1.00 49.72 91 SER A N 1
ATOM 743 C CA . SER A 1 91 ? -14.733 2.430 -12.902 1.00 49.72 91 SER A CA 1
ATOM 744 C C . SER A 1 91 ? -14.648 2.316 -11.371 1.00 49.72 91 SER A C 1
ATOM 746 O O . SER A 1 91 ? -15.616 1.914 -10.726 1.00 49.72 91 SER A O 1
ATOM 748 N N . SER A 1 92 ? -13.521 2.697 -10.763 1.00 59.75 92 SER A N 1
ATOM 749 C CA . SER A 1 92 ? -13.305 2.559 -9.321 1.00 59.75 92 SER A CA 1
ATOM 750 C C . SER A 1 92 ? -13.755 3.826 -8.592 1.00 59.75 92 SER A C 1
ATOM 752 O O . SER A 1 92 ? -12.942 4.704 -8.305 1.00 59.75 92 SER A O 1
ATOM 754 N N . TYR A 1 93 ? -15.049 3.955 -8.287 1.00 66.50 93 TYR A N 1
ATOM 755 C CA . TYR A 1 93 ? -15.531 5.077 -7.475 1.00 66.50 93 TYR A CA 1
ATOM 756 C C . TYR A 1 93 ? -14.968 4.969 -6.046 1.00 66.50 93 TYR A C 1
ATOM 758 O O . TYR A 1 93 ? -15.333 4.078 -5.269 1.00 66.50 93 TYR A O 1
ATOM 766 N N . PHE A 1 94 ? -14.056 5.876 -5.694 1.00 80.06 94 PHE A N 1
ATOM 767 C CA . PHE A 1 94 ? -13.529 6.009 -4.340 1.00 80.06 94 PHE A CA 1
ATOM 768 C C . PHE A 1 94 ? -13.522 7.475 -3.911 1.00 80.06 94 PHE A C 1
ATOM 770 O O . PHE A 1 94 ? -13.269 8.381 -4.709 1.00 80.06 94 PHE A O 1
ATOM 777 N N . THR A 1 95 ? -13.772 7.685 -2.624 1.00 85.88 95 THR A N 1
ATOM 778 C CA . THR A 1 95 ? -13.715 8.997 -1.987 1.00 85.88 95 THR A CA 1
ATOM 779 C C . THR A 1 95 ? -12.560 8.983 -1.003 1.00 85.88 95 THR A C 1
ATOM 781 O O . THR A 1 95 ? -12.514 8.130 -0.115 1.00 85.88 95 THR A O 1
ATOM 784 N N . LEU A 1 96 ? -11.619 9.915 -1.158 1.00 89.44 96 LEU A N 1
ATOM 785 C CA . LEU A 1 96 ? -10.615 10.147 -0.127 1.00 89.44 96 LEU A CA 1
ATOM 786 C C . LEU A 1 96 ? -11.295 10.793 1.076 1.00 89.44 96 LEU A C 1
ATOM 788 O O . LEU A 1 96 ? -12.022 11.775 0.937 1.00 89.44 96 LEU A O 1
ATOM 792 N N . LEU A 1 97 ? -11.069 10.222 2.252 1.00 90.50 97 LEU A N 1
ATOM 793 C CA . LEU A 1 97 ? -11.605 10.759 3.492 1.00 90.50 97 LEU A CA 1
ATOM 794 C C . LEU A 1 97 ? -10.863 12.062 3.861 1.00 90.50 97 LEU A C 1
ATOM 796 O O . LEU A 1 97 ? -9.674 12.207 3.591 1.00 90.50 97 LEU A O 1
ATOM 800 N N . PRO A 1 98 ? -11.501 13.031 4.512 1.00 93.19 98 PRO A N 1
ATOM 801 C CA . PRO A 1 98 ? -10.786 14.013 5.320 1.00 93.19 98 PRO A CA 1
ATOM 802 C C . PRO A 1 98 ? -10.101 13.331 6.514 1.00 93.19 98 PRO A C 1
ATOM 804 O O . PRO A 1 98 ? -10.512 12.243 6.936 1.00 93.19 98 PRO A O 1
ATOM 807 N N . TYR A 1 99 ? -9.076 13.960 7.091 1.00 93.88 99 TYR A N 1
ATOM 808 C CA . TYR A 1 99 ? -8.339 13.379 8.221 1.00 93.88 99 TYR A CA 1
ATOM 809 C C . TYR A 1 99 ? -9.251 13.107 9.431 1.00 93.88 99 TYR A C 1
ATOM 811 O O . TYR A 1 99 ? -9.161 12.061 10.073 1.00 93.88 99 TYR A O 1
ATOM 819 N N . GLU A 1 100 ? -10.222 13.985 9.676 1.00 93.00 100 GLU A N 1
ATOM 820 C CA . GLU A 1 100 ? -11.217 13.874 10.748 1.00 93.00 100 GLU A CA 1
ATOM 821 C C . GLU A 1 100 ? -12.123 12.647 10.584 1.00 93.00 100 GLU A C 1
ATOM 823 O O . GLU A 1 100 ? -12.722 12.170 11.548 1.00 93.00 100 GLU A O 1
ATOM 828 N N . GLN A 1 101 ? -12.268 12.143 9.356 1.00 93.31 101 GLN A N 1
ATOM 829 C CA . GLN A 1 101 ? -12.999 10.911 9.064 1.00 93.31 101 GLN A CA 1
ATOM 830 C C . GLN A 1 101 ? -12.070 9.693 9.068 1.00 93.31 101 GLN A C 1
ATOM 832 O O . GLN A 1 101 ? -12.484 8.617 9.497 1.00 93.31 101 GLN A O 1
ATOM 837 N N . TRP A 1 102 ? -10.807 9.854 8.664 1.00 94.12 102 TRP A N 1
ATOM 838 C CA . TRP A 1 102 ? -9.796 8.798 8.745 1.00 94.12 102 TRP A CA 1
ATOM 839 C C . TRP A 1 102 ? -9.591 8.293 10.178 1.00 94.12 102 TRP A C 1
ATOM 841 O O . TRP A 1 102 ? -9.444 7.091 10.396 1.00 94.12 102 TRP A O 1
ATOM 851 N N . THR A 1 103 ? -9.641 9.174 11.174 1.00 93.62 103 THR A N 1
ATOM 852 C CA . THR A 1 103 ? -9.469 8.792 12.586 1.00 93.62 103 THR A CA 1
ATOM 853 C C . THR A 1 103 ? -10.690 8.071 13.170 1.00 93.62 103 THR A C 1
ATOM 855 O O . THR A 1 103 ? -10.560 7.277 14.100 1.00 93.62 103 THR A O 1
ATOM 858 N N . LYS A 1 104 ? -11.888 8.250 12.597 1.00 93.12 104 LYS A N 1
ATOM 859 C CA . LYS A 1 104 ? -13.133 7.651 13.110 1.00 93.12 104 LYS A CA 1
ATOM 860 C C . LYS A 1 104 ? -13.252 6.163 12.764 1.00 93.12 104 LYS A C 1
ATOM 862 O O . LYS A 1 104 ? -12.988 5.746 11.636 1.00 93.12 104 LYS A O 1
ATOM 867 N N . LYS A 1 105 ? -13.704 5.352 13.724 1.00 92.12 105 LYS A N 1
ATOM 868 C CA . LYS A 1 105 ? -13.851 3.884 13.598 1.00 92.12 105 LYS A CA 1
ATOM 869 C C . LYS A 1 105 ? -14.838 3.460 12.501 1.00 92.12 105 LYS A C 1
ATOM 871 O O . LYS A 1 105 ? -14.542 2.570 11.712 1.00 92.12 105 LYS A O 1
ATOM 876 N N . GLN A 1 106 ? -15.939 4.202 12.371 1.00 90.69 106 GLN A N 1
ATOM 877 C CA . GLN A 1 106 ? -17.056 3.928 11.454 1.00 90.69 106 GLN A CA 1
ATOM 878 C C . GLN A 1 106 ? -16.702 3.904 9.951 1.00 90.69 106 GLN A C 1
ATOM 880 O O . GLN A 1 106 ? -17.503 3.461 9.135 1.00 90.69 106 GLN A O 1
ATOM 885 N N . PHE A 1 107 ? -15.518 4.387 9.555 1.00 92.25 107 PHE A N 1
ATOM 886 C CA . PHE A 1 107 ? -15.088 4.423 8.150 1.00 92.25 107 PHE A CA 1
ATOM 887 C C . PHE A 1 107 ? -14.170 3.257 7.754 1.00 92.25 107 PHE A C 1
ATOM 889 O O . PHE A 1 107 ? -13.479 3.339 6.740 1.00 92.25 107 PHE A O 1
ATOM 896 N N . CYS A 1 108 ? -14.161 2.169 8.526 1.00 93.56 108 CYS A N 1
ATOM 897 C CA . CYS A 1 108 ? -13.308 0.990 8.341 1.00 93.56 108 CYS A CA 1
ATOM 898 C C . CYS A 1 108 ? -13.211 0.495 6.881 1.00 93.56 108 CYS A C 1
ATOM 900 O O . CYS A 1 108 ? -12.123 0.402 6.312 1.00 93.56 108 CYS A O 1
ATOM 902 N N . SER A 1 109 ? -14.356 0.289 6.228 1.00 92.75 109 SER A N 1
ATOM 903 C CA . SER A 1 109 ? -14.423 -0.191 4.841 1.00 92.75 109 SER A CA 1
ATOM 904 C C . SER A 1 109 ? -13.810 0.805 3.847 1.00 92.75 109 SER A C 1
ATOM 906 O O . SER A 1 109 ? -13.130 0.417 2.902 1.00 92.75 109 SER A O 1
ATOM 908 N N . MET A 1 110 ? -14.007 2.109 4.066 1.00 92.50 110 MET A N 1
ATOM 909 C CA . MET A 1 110 ? -13.442 3.136 3.188 1.00 92.50 110 MET A CA 1
ATOM 910 C C . MET A 1 110 ? -11.924 3.252 3.370 1.00 92.50 110 MET A C 1
ATOM 912 O O . MET A 1 110 ? -11.207 3.431 2.390 1.00 92.50 110 MET A O 1
ATOM 916 N N . LYS A 1 111 ? -11.413 3.080 4.597 1.00 94.31 111 LYS A N 1
ATOM 917 C CA . LYS A 1 111 ? -9.965 3.026 4.846 1.00 94.31 111 LYS A CA 1
ATOM 918 C C . LYS A 1 111 ? -9.325 1.859 4.096 1.00 94.31 111 LYS A C 1
ATOM 920 O O . LYS A 1 111 ? -8.325 2.072 3.418 1.00 94.31 111 LYS A O 1
ATOM 925 N N . MET A 1 112 ? -9.931 0.667 4.132 1.00 94.94 112 MET A N 1
ATOM 926 C CA . MET A 1 112 ? -9.454 -0.474 3.333 1.00 94.94 112 MET A CA 1
ATOM 927 C C . MET A 1 112 ? -9.445 -0.174 1.838 1.00 94.94 112 MET A C 1
ATOM 929 O O . MET A 1 112 ? -8.447 -0.431 1.164 1.00 94.94 112 MET A O 1
ATOM 933 N N . ARG A 1 113 ? -10.508 0.448 1.323 1.00 93.25 113 ARG A N 1
ATOM 934 C CA . ARG A 1 113 ? -10.573 0.846 -0.084 1.00 93.25 113 ARG A CA 1
ATOM 935 C C . ARG A 1 113 ? -9.459 1.820 -0.469 1.00 93.25 113 ARG A C 1
ATOM 937 O O . ARG A 1 113 ? -8.842 1.642 -1.515 1.00 93.25 113 ARG A O 1
ATOM 944 N N . ILE A 1 114 ? -9.173 2.818 0.372 1.00 94.38 114 ILE A N 1
ATOM 945 C CA . ILE A 1 114 ? -8.068 3.771 0.168 1.00 94.38 114 ILE A CA 1
ATOM 946 C C . ILE A 1 114 ? -6.723 3.033 0.101 1.00 94.38 114 ILE A C 1
ATOM 948 O O . ILE A 1 114 ? -5.915 3.316 -0.782 1.00 94.38 114 ILE A O 1
ATOM 952 N N . ILE A 1 115 ? -6.500 2.047 0.975 1.00 96.00 115 ILE A N 1
ATOM 953 C CA . ILE A 1 115 ? -5.293 1.205 0.937 1.00 96.00 115 ILE A CA 1
ATOM 954 C C . ILE A 1 115 ? -5.240 0.385 -0.360 1.00 96.00 115 ILE A C 1
ATOM 956 O O . ILE A 1 115 ? -4.194 0.311 -1.001 1.00 96.00 115 ILE A O 1
ATOM 960 N N . GLY A 1 116 ? -6.363 -0.184 -0.801 1.00 94.75 116 GLY A N 1
ATOM 961 C CA . GLY A 1 116 ? -6.439 -0.895 -2.080 1.00 94.75 116 GLY A CA 1
ATOM 962 C C . GLY A 1 116 ? -6.126 -0.002 -3.278 1.00 94.75 116 GLY A C 1
ATOM 963 O O . GLY A 1 116 ? -5.413 -0.422 -4.184 1.00 94.75 116 GLY A O 1
ATOM 964 N N . VAL A 1 117 ? -6.606 1.240 -3.263 1.00 94.19 117 VAL A N 1
ATOM 965 C CA . VAL A 1 117 ? -6.290 2.251 -4.280 1.00 94.19 117 VAL A CA 1
ATOM 966 C C . VAL A 1 117 ? -4.798 2.589 -4.285 1.00 94.19 117 VAL A C 1
ATOM 968 O O . VAL A 1 117 ? -4.189 2.677 -5.350 1.00 94.19 117 VAL A O 1
ATOM 971 N N . PHE A 1 118 ? -4.193 2.742 -3.108 1.00 95.75 118 PHE A N 1
ATOM 972 C CA . PHE A 1 118 ? -2.753 2.948 -2.977 1.00 95.75 118 PHE A CA 1
ATOM 973 C C . PHE A 1 118 ? -1.949 1.805 -3.622 1.00 95.75 118 PHE A C 1
ATOM 975 O O . PHE A 1 118 ? -1.035 2.066 -4.404 1.00 95.75 118 PHE A O 1
ATOM 982 N N . VAL A 1 119 ? -2.332 0.549 -3.369 1.00 95.25 119 VAL A N 1
ATOM 983 C CA . VAL A 1 119 ? -1.698 -0.630 -3.987 1.00 95.25 119 VAL A CA 1
ATOM 984 C C . VAL A 1 119 ? -1.858 -0.626 -5.510 1.00 95.25 119 VAL A C 1
ATOM 986 O O . VAL A 1 119 ? -0.886 -0.877 -6.226 1.00 95.25 119 VAL A O 1
ATOM 989 N N . ASP A 1 120 ? -3.051 -0.310 -6.021 1.00 93.38 120 ASP A N 1
ATOM 990 C CA . ASP A 1 120 ? -3.302 -0.254 -7.466 1.00 93.38 120 ASP A CA 1
ATOM 991 C C . ASP A 1 120 ? -2.398 0.775 -8.155 1.00 93.38 120 ASP A C 1
ATOM 993 O O . ASP A 1 120 ? -1.813 0.480 -9.197 1.00 93.38 120 ASP A O 1
ATOM 997 N N . ILE A 1 121 ? -2.232 1.961 -7.559 1.00 94.25 121 ILE A N 1
ATOM 998 C CA . ILE A 1 121 ? -1.348 3.008 -8.089 1.00 94.25 121 ILE A CA 1
ATOM 999 C C . ILE A 1 121 ? 0.086 2.488 -8.221 1.00 94.25 121 ILE A C 1
ATOM 1001 O O . ILE A 1 121 ? 0.698 2.641 -9.281 1.00 94.25 121 ILE A O 1
ATOM 1005 N N . ILE A 1 122 ? 0.612 1.837 -7.181 1.00 94.12 122 ILE A N 1
ATOM 1006 C CA . ILE A 1 122 ? 1.975 1.290 -7.201 1.00 94.12 122 ILE A CA 1
ATOM 1007 C C . ILE A 1 122 ? 2.115 0.242 -8.311 1.00 94.12 122 ILE A C 1
ATOM 1009 O O . ILE A 1 122 ? 3.058 0.296 -9.104 1.00 94.12 122 ILE A O 1
ATOM 1013 N N . LYS A 1 123 ? 1.149 -0.674 -8.431 1.00 92.75 123 LYS A N 1
ATOM 1014 C CA . LYS A 1 123 ? 1.141 -1.700 -9.484 1.00 92.75 123 LYS A CA 1
ATOM 1015 C C . LYS A 1 123 ? 1.078 -1.112 -10.892 1.00 92.75 123 LYS A C 1
ATOM 1017 O O . LYS A 1 123 ? 1.755 -1.606 -11.797 1.00 92.75 123 LYS A O 1
ATOM 1022 N N . GLN A 1 124 ? 0.305 -0.047 -11.093 1.00 91.56 124 GLN A N 1
ATOM 1023 C CA . GLN A 1 124 ? 0.242 0.650 -12.380 1.00 91.56 124 GLN A CA 1
ATOM 1024 C C . GLN A 1 124 ? 1.583 1.304 -12.730 1.00 91.56 124 GLN A C 1
ATOM 1026 O O . GLN A 1 124 ? 2.044 1.200 -13.871 1.00 91.56 124 GLN A O 1
ATOM 1031 N N . LYS A 1 125 ? 2.259 1.917 -11.750 1.00 91.56 125 LYS A N 1
ATOM 1032 C CA . LYS A 1 125 ? 3.596 2.493 -11.955 1.00 91.56 125 LYS A CA 1
ATOM 1033 C C . LYS A 1 125 ? 4.639 1.435 -12.294 1.00 91.56 125 LYS A C 1
ATOM 1035 O O . LYS A 1 125 ? 5.386 1.628 -13.250 1.00 91.56 125 LYS A O 1
ATOM 1040 N N . LEU A 1 126 ? 4.627 0.297 -11.602 1.00 90.25 126 LEU A N 1
ATOM 1041 C CA . LEU A 1 126 ? 5.481 -0.849 -11.928 1.00 90.25 126 LEU A CA 1
ATOM 1042 C C . LEU A 1 126 ? 5.242 -1.365 -13.341 1.00 90.25 126 LEU A C 1
ATOM 1044 O O . LEU A 1 126 ? 6.176 -1.533 -14.116 1.00 90.25 126 LEU A O 1
ATOM 1048 N N . THR A 1 127 ? 3.977 -1.546 -13.712 1.00 88.50 127 THR A N 1
ATOM 1049 C CA . THR A 1 127 ? 3.612 -2.000 -15.057 1.00 88.50 127 THR A CA 1
ATOM 1050 C C . THR A 1 127 ? 4.133 -1.035 -16.125 1.00 88.50 127 THR A C 1
ATOM 1052 O O . THR A 1 127 ? 4.631 -1.462 -17.166 1.00 88.50 127 THR A O 1
ATOM 1055 N N . SER A 1 128 ? 4.045 0.275 -15.877 1.00 87.00 128 SER A N 1
ATOM 1056 C CA . SER A 1 128 ? 4.605 1.301 -16.764 1.00 87.00 128 SER A CA 1
ATOM 1057 C C . SER A 1 128 ? 6.132 1.211 -16.857 1.00 87.00 128 SER A C 1
ATOM 1059 O O . SER A 1 128 ? 6.685 1.299 -17.954 1.00 87.00 128 SER A O 1
ATOM 1061 N N . LEU A 1 129 ? 6.812 0.982 -15.731 1.00 85.19 129 LEU A N 1
ATOM 1062 C CA . LEU A 1 129 ? 8.264 0.825 -15.660 1.00 85.19 129 LEU A CA 1
ATOM 1063 C C . LEU A 1 129 ? 8.740 -0.405 -16.448 1.00 85.19 129 LEU A C 1
ATOM 1065 O O . LEU A 1 129 ? 9.587 -0.261 -17.330 1.00 85.19 129 LEU A O 1
ATOM 1069 N N . TYR A 1 130 ? 8.133 -1.575 -16.239 1.00 85.50 130 TYR A N 1
ATOM 1070 C CA . TYR A 1 130 ? 8.490 -2.794 -16.975 1.00 85.50 130 TYR A CA 1
ATOM 1071 C C . TYR A 1 130 ? 8.206 -2.680 -18.475 1.00 85.50 130 TYR A C 1
ATOM 1073 O O . TYR A 1 130 ? 9.021 -3.095 -19.297 1.00 85.50 130 TYR A O 1
ATOM 1081 N N . LYS A 1 131 ? 7.098 -2.034 -18.868 1.00 83.25 131 LYS A N 1
ATOM 1082 C CA . LYS A 1 131 ? 6.813 -1.752 -20.287 1.00 83.25 131 LYS A CA 1
ATOM 1083 C C . LYS A 1 131 ? 7.869 -0.850 -20.926 1.00 83.25 131 LYS A C 1
ATOM 1085 O O . LYS A 1 131 ? 8.179 -1.028 -22.101 1.00 83.25 131 LYS A O 1
ATOM 1090 N N . LYS A 1 132 ? 8.406 0.128 -20.188 1.00 80.31 132 LYS A N 1
ATOM 1091 C CA . LYS A 1 132 ? 9.494 0.986 -20.684 1.00 80.31 132 LYS A CA 1
ATOM 1092 C C . LYS A 1 132 ? 10.786 0.193 -20.862 1.00 80.31 132 LYS A C 1
ATOM 1094 O O . LYS A 1 132 ? 11.384 0.289 -21.926 1.00 80.31 132 LYS A O 1
ATOM 1099 N N . GLN A 1 133 ? 11.170 -0.614 -19.874 1.00 77.44 133 GLN A N 1
ATOM 1100 C CA . GLN A 1 133 ? 12.376 -1.447 -19.946 1.00 77.44 133 GLN A CA 1
ATOM 1101 C C . GLN A 1 133 ? 12.310 -2.460 -21.096 1.00 77.44 133 GLN A C 1
ATOM 1103 O O . GLN A 1 133 ? 13.246 -2.549 -21.884 1.00 77.44 133 GLN A O 1
ATOM 1108 N N . ALA A 1 134 ? 11.172 -3.137 -21.278 1.00 75.38 134 ALA A N 1
ATOM 1109 C CA . ALA A 1 134 ? 10.980 -4.081 -22.379 1.00 75.38 134 ALA A CA 1
ATOM 1110 C C . ALA A 1 134 ? 11.161 -3.430 -23.765 1.00 75.38 134 ALA A C 1
ATOM 1112 O O . ALA A 1 134 ? 11.750 -4.027 -24.661 1.00 75.38 134 ALA A O 1
ATOM 1113 N N . ARG A 1 135 ? 10.699 -2.184 -23.942 1.00 74.56 135 ARG A N 1
ATOM 1114 C CA . ARG A 1 135 ? 10.882 -1.433 -25.198 1.00 74.56 135 ARG A CA 1
ATOM 1115 C C . ARG A 1 135 ? 12.333 -1.032 -25.453 1.00 74.56 135 ARG A C 1
ATOM 1117 O O . ARG A 1 135 ? 12.719 -0.922 -26.610 1.00 74.56 135 ARG A O 1
ATOM 1124 N N . ILE A 1 136 ? 13.103 -0.757 -24.401 1.00 75.44 136 ILE A N 1
ATOM 1125 C CA . ILE A 1 136 ? 14.530 -0.426 -24.524 1.00 75.44 136 ILE A CA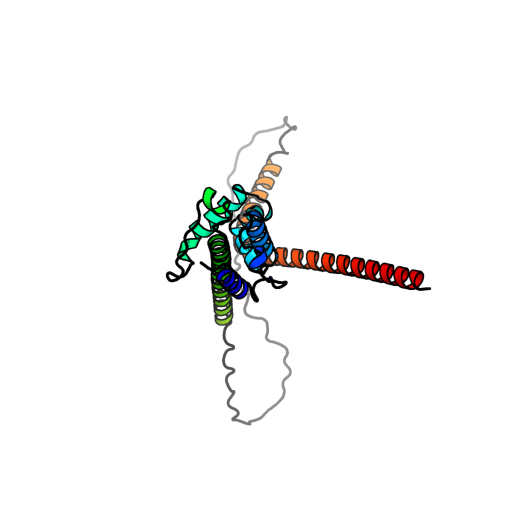 1
ATOM 1126 C C . ILE A 1 136 ? 15.293 -1.671 -24.983 1.00 75.44 136 ILE A C 1
ATOM 1128 O O . ILE A 1 136 ? 15.980 -1.611 -25.995 1.00 75.44 136 ILE A O 1
ATOM 1132 N N . LEU A 1 137 ? 15.051 -2.813 -24.333 1.00 68.69 137 LEU A N 1
ATOM 1133 C CA . LEU A 1 137 ? 15.672 -4.092 -24.688 1.00 68.69 137 LEU A CA 1
ATOM 1134 C C . LEU A 1 137 ? 15.350 -4.529 -26.127 1.00 68.69 137 LEU A C 1
ATOM 1136 O O . LEU A 1 137 ? 16.230 -5.011 -26.829 1.00 68.69 137 LEU A O 1
ATOM 1140 N N . GLN A 1 138 ? 14.115 -4.318 -26.599 1.00 69.00 138 GLN A N 1
ATOM 1141 C CA . GLN A 1 138 ? 13.753 -4.598 -27.997 1.00 69.00 138 GLN A CA 1
ATOM 1142 C C . GLN A 1 138 ? 14.540 -3.732 -28.987 1.00 69.00 138 GLN A C 1
ATOM 1144 O O . GLN A 1 138 ? 15.060 -4.246 -29.970 1.00 69.00 138 GLN A O 1
ATOM 1149 N N . LYS A 1 139 ? 14.691 -2.432 -28.709 1.00 68.62 139 LYS A N 1
ATOM 1150 C CA . LYS A 1 139 ? 15.474 -1.531 -29.570 1.00 68.62 139 LYS A CA 1
ATOM 1151 C C . LYS A 1 139 ? 16.958 -1.885 -29.603 1.00 68.62 139 LYS A C 1
ATOM 1153 O O . LYS A 1 139 ? 17.587 -1.710 -30.638 1.00 68.62 139 LYS A O 1
ATOM 1158 N N . GLU A 1 140 ? 17.510 -2.357 -28.491 1.00 62.53 140 GLU A N 1
ATOM 1159 C CA . GLU A 1 140 ? 18.898 -2.823 -28.427 1.00 62.53 140 GLU A CA 1
ATOM 1160 C C . GLU A 1 140 ? 19.095 -4.125 -29.213 1.00 62.53 140 GLU A C 1
ATOM 1162 O O . GLU A 1 140 ? 20.106 -4.271 -29.889 1.00 62.53 140 GLU A O 1
ATOM 1167 N N . GLN A 1 141 ? 18.114 -5.034 -29.200 1.00 58.88 141 GLN A N 1
ATOM 1168 C CA . GLN A 1 141 ? 18.145 -6.270 -29.992 1.00 58.88 141 GLN A CA 1
ATOM 1169 C C . GLN A 1 141 ? 17.989 -6.017 -31.498 1.00 58.88 141 GLN A C 1
ATOM 1171 O O . GLN A 1 141 ? 18.707 -6.623 -32.289 1.00 58.88 141 GLN A O 1
ATOM 1176 N N . ASP A 1 142 ? 17.118 -5.087 -31.898 1.00 60.31 142 ASP A N 1
ATOM 1177 C CA . ASP A 1 142 ? 16.950 -4.683 -33.303 1.00 60.31 142 ASP A CA 1
ATOM 1178 C C . ASP A 1 142 ? 18.152 -3.877 -33.841 1.00 60.31 142 ASP A C 1
ATOM 1180 O O . ASP A 1 142 ? 18.328 -3.756 -35.054 1.00 60.31 142 ASP A O 1
ATOM 1184 N N . ALA A 1 143 ? 18.989 -3.328 -32.951 1.00 57.41 143 ALA A N 1
ATOM 1185 C CA . ALA A 1 143 ? 20.226 -2.626 -33.294 1.00 57.41 143 ALA A CA 1
ATOM 1186 C C . ALA A 1 143 ? 21.439 -3.562 -33.459 1.00 57.41 143 ALA A C 1
ATOM 1188 O O . ALA A 1 143 ? 22.499 -3.105 -33.892 1.00 57.41 143 ALA A O 1
ATOM 1189 N N . ILE A 1 144 ? 21.304 -4.858 -33.147 1.00 51.97 144 ILE A N 1
ATOM 1190 C CA . ILE A 1 144 ? 22.326 -5.861 -33.463 1.00 51.97 144 ILE A CA 1
ATOM 1191 C C . ILE A 1 144 ? 22.189 -6.193 -34.958 1.00 51.97 144 ILE A C 1
ATOM 1193 O O . ILE A 1 144 ? 21.144 -6.705 -35.370 1.00 51.97 144 ILE A O 1
ATOM 1197 N N . PRO A 1 145 ? 23.202 -5.908 -35.800 1.00 47.59 145 PRO A N 1
ATOM 1198 C CA . PRO A 1 145 ? 23.125 -6.210 -37.221 1.00 47.59 145 PRO A CA 1
ATOM 1199 C C . PRO A 1 145 ? 22.903 -7.712 -37.408 1.00 47.59 145 PRO A C 1
ATOM 1201 O O . PRO A 1 145 ? 23.629 -8.535 -36.844 1.00 47.59 145 PRO A O 1
ATOM 1204 N N . LYS A 1 146 ? 21.881 -8.072 -38.197 1.00 53.53 146 LYS A N 1
ATOM 1205 C CA . LYS A 1 146 ? 21.684 -9.458 -38.635 1.00 53.53 146 LYS A CA 1
ATOM 1206 C C . LYS A 1 146 ? 22.998 -9.951 -39.250 1.00 53.53 146 LYS A C 1
ATOM 1208 O O . LYS A 1 146 ? 23.564 -9.207 -40.054 1.00 53.53 146 LYS A O 1
ATOM 1213 N N . PRO A 1 147 ? 23.475 -11.164 -38.912 1.00 47.84 147 PRO A N 1
ATOM 1214 C CA . PRO A 1 147 ? 24.604 -11.737 -39.625 1.00 47.84 147 PRO A CA 1
ATOM 1215 C C . PRO A 1 147 ? 24.257 -11.734 -41.113 1.00 47.84 147 PRO A C 1
ATOM 1217 O O . PRO A 1 147 ? 23.162 -12.164 -41.494 1.00 47.84 147 PRO A O 1
ATOM 1220 N N . GLU A 1 148 ? 25.149 -11.164 -41.925 1.00 51.53 148 GLU A N 1
ATOM 1221 C CA . GLU A 1 148 ? 25.010 -11.188 -43.377 1.00 51.53 148 GLU A CA 1
ATOM 1222 C C . GLU A 1 148 ? 24.743 -12.633 -43.815 1.00 51.53 148 GLU A C 1
ATOM 1224 O O . GLU A 1 148 ? 25.356 -13.557 -43.265 1.00 51.53 148 GLU A O 1
ATOM 1229 N N . PRO A 1 149 ? 23.806 -12.862 -44.752 1.00 43.75 149 PRO A N 1
ATOM 1230 C CA . PRO A 1 149 ? 23.594 -14.196 -45.277 1.00 43.75 149 PRO A CA 1
ATOM 1231 C C . PRO A 1 149 ? 24.927 -14.683 -45.841 1.00 43.75 149 PRO A C 1
ATOM 1233 O O . PRO A 1 149 ? 25.481 -14.077 -46.759 1.00 43.75 149 PRO A O 1
ATOM 1236 N N . VAL A 1 150 ? 25.453 -15.760 -45.257 1.00 47.31 150 VAL A N 1
ATOM 1237 C CA . VAL A 1 150 ? 26.586 -16.485 -45.823 1.00 47.31 150 VAL A CA 1
ATOM 1238 C C . VAL A 1 150 ? 26.149 -16.880 -47.227 1.00 47.31 150 VAL A C 1
ATOM 1240 O O . VAL A 1 150 ? 25.204 -17.651 -47.378 1.00 47.31 150 VAL A O 1
ATOM 1243 N N . LEU A 1 151 ? 26.777 -16.282 -48.241 1.00 44.78 151 LEU A N 1
ATOM 1244 C CA . LEU A 1 151 ? 26.599 -16.682 -49.630 1.00 44.78 151 LEU A CA 1
ATOM 1245 C C . LEU A 1 151 ? 26.847 -18.191 -49.698 1.00 44.78 151 LEU A C 1
ATOM 1247 O O . LEU A 1 151 ? 27.960 -18.645 -49.423 1.00 44.78 151 LEU A O 1
ATOM 1251 N N . GLU A 1 152 ? 25.809 -18.963 -50.021 1.00 43.28 152 GLU A N 1
ATOM 1252 C CA . GLU A 1 152 ? 25.977 -20.352 -50.429 1.00 43.28 152 GLU A CA 1
ATOM 1253 C C . GLU A 1 152 ? 26.889 -20.338 -51.655 1.00 43.28 152 GLU A C 1
ATOM 1255 O O . GLU A 1 152 ? 26.528 -19.860 -52.729 1.00 43.28 152 GLU A O 1
ATOM 1260 N N . VAL A 1 153 ? 28.129 -20.779 -51.454 1.00 41.53 153 VAL A N 1
ATOM 1261 C CA . VAL A 1 153 ? 29.085 -20.969 -52.534 1.00 41.53 153 VAL A CA 1
ATOM 1262 C C . VAL A 1 153 ? 28.558 -22.122 -53.378 1.00 41.53 153 VAL A C 1
ATOM 1264 O O . VAL A 1 153 ? 28.512 -23.259 -52.905 1.00 41.53 153 VAL A O 1
ATOM 1267 N N . ASP A 1 154 ? 28.164 -21.811 -54.612 1.00 38.31 154 ASP A N 1
ATOM 1268 C CA . ASP A 1 154 ? 27.835 -22.779 -55.655 1.00 38.31 154 ASP A CA 1
ATOM 1269 C C . ASP A 1 154 ? 28.935 -23.851 -55.729 1.00 38.31 154 ASP A C 1
ATOM 1271 O O . ASP A 1 154 ? 30.051 -23.616 -56.203 1.00 38.31 154 ASP A O 1
ATOM 1275 N N . GLN A 1 155 ? 28.627 -25.056 -55.248 1.00 41.56 155 GLN A N 1
ATOM 1276 C CA . GLN A 1 155 ? 29.469 -26.233 -55.426 1.00 41.56 155 GLN A CA 1
ATOM 1277 C C . GLN A 1 155 ? 29.281 -26.774 -56.841 1.00 41.56 155 GLN A C 1
ATOM 1279 O O . GLN A 1 155 ? 28.650 -27.802 -57.045 1.00 41.56 155 GLN A O 1
ATOM 1284 N N . ASN A 1 156 ? 29.848 -26.086 -57.827 1.00 42.50 156 ASN A N 1
ATOM 1285 C CA . ASN A 1 156 ? 30.068 -26.634 -59.158 1.00 42.50 156 ASN A CA 1
ATOM 1286 C C . ASN A 1 156 ? 31.361 -26.051 -59.727 1.00 42.50 156 ASN A C 1
ATOM 1288 O O . ASN A 1 156 ? 31.359 -24.971 -60.301 1.00 42.50 156 ASN A O 1
ATOM 1292 N N . MET A 1 157 ? 32.468 -26.772 -59.541 1.00 38.03 157 MET A N 1
ATOM 1293 C CA . MET A 1 157 ? 33.388 -27.200 -60.605 1.00 38.03 157 MET A CA 1
ATOM 1294 C C . MET A 1 157 ? 34.666 -27.766 -59.976 1.00 38.03 157 MET A C 1
ATOM 1296 O O . MET A 1 157 ? 35.495 -27.059 -59.409 1.00 38.03 157 MET A O 1
ATOM 1300 N N . ALA A 1 158 ? 34.818 -29.084 -60.096 1.00 35.22 158 ALA A N 1
ATOM 1301 C CA . ALA A 1 158 ? 36.083 -29.769 -59.902 1.00 35.22 158 ALA A CA 1
ATOM 1302 C C . ALA A 1 158 ? 37.029 -29.420 -61.063 1.00 35.22 158 ALA A C 1
ATOM 1304 O O . ALA A 1 158 ? 36.647 -29.554 -62.225 1.00 35.22 158 ALA A O 1
ATOM 1305 N N . GLY A 1 159 ? 38.263 -29.009 -60.761 1.00 33.31 159 GLY A N 1
ATOM 1306 C CA . GLY A 1 159 ? 39.242 -28.704 -61.805 1.00 33.31 159 GLY A CA 1
ATOM 1307 C C . GLY A 1 159 ? 40.609 -28.234 -61.312 1.00 33.31 159 GLY A C 1
ATOM 1308 O O . GLY A 1 159 ? 40.941 -27.070 -61.452 1.00 33.31 159 GLY A O 1
ATOM 1309 N N . SER A 1 160 ? 41.409 -29.183 -60.820 1.00 34.03 160 SER A N 1
ATOM 1310 C CA . SER A 1 160 ? 42.883 -29.250 -60.907 1.00 34.03 160 SER A CA 1
ATOM 1311 C C . SER A 1 160 ? 43.802 -28.177 -60.274 1.00 34.03 160 SER A C 1
ATOM 1313 O O . SER A 1 160 ? 43.754 -26.999 -60.594 1.00 34.03 160 SER A O 1
ATOM 1315 N N . MET A 1 161 ? 44.806 -28.724 -59.573 1.00 32.94 161 MET A N 1
ATOM 1316 C CA . MET A 1 161 ? 46.212 -28.295 -59.443 1.00 32.94 161 MET A CA 1
ATOM 1317 C C . MET A 1 161 ? 46.695 -27.443 -58.246 1.00 32.94 161 MET A C 1
ATOM 1319 O O . MET A 1 161 ? 46.601 -26.226 -58.217 1.00 32.94 161 MET A O 1
ATOM 1323 N N . GLN A 1 162 ? 47.414 -28.188 -57.389 1.00 35.78 162 GLN A N 1
ATOM 1324 C CA . GLN A 1 162 ? 48.662 -27.922 -56.650 1.00 35.78 162 GLN A CA 1
ATOM 1325 C C . GLN A 1 162 ? 48.689 -27.023 -55.393 1.00 35.78 162 GLN A C 1
ATOM 1327 O O . GLN A 1 162 ? 48.047 -25.979 -55.342 1.00 35.78 162 GLN A O 1
ATOM 1332 N N . PRO A 1 163 ? 49.474 -27.427 -54.361 1.00 38.34 163 PRO A N 1
ATOM 1333 C CA . PRO A 1 163 ? 49.574 -26.713 -53.095 1.00 38.34 163 PRO A CA 1
ATOM 1334 C C . PRO A 1 163 ? 50.666 -25.639 -53.165 1.00 38.34 163 PRO A C 1
ATOM 1336 O O . PRO A 1 163 ? 51.778 -25.911 -53.619 1.00 38.34 163 PRO A O 1
ATOM 1339 N N . TYR A 1 164 ? 50.385 -24.436 -52.663 1.00 32.38 164 TYR A N 1
ATOM 1340 C CA . TYR A 1 164 ? 51.406 -23.404 -52.483 1.00 32.38 164 TYR A CA 1
ATOM 1341 C C . TYR A 1 164 ? 51.352 -22.815 -51.071 1.00 32.38 164 TYR A C 1
ATOM 1343 O O . TYR A 1 164 ? 50.340 -22.270 -50.635 1.00 32.38 164 TYR A O 1
ATOM 1351 N N . ASN A 1 165 ? 52.479 -22.959 -50.370 1.00 39.59 165 ASN A N 1
ATOM 1352 C CA . ASN A 1 165 ? 52.842 -22.232 -49.157 1.00 39.59 165 ASN A CA 1
ATOM 1353 C C . ASN A 1 165 ? 52.949 -20.733 -49.466 1.00 39.59 165 ASN A C 1
ATOM 1355 O O . ASN A 1 165 ? 53.553 -20.357 -50.468 1.00 39.59 165 ASN A O 1
ATOM 1359 N N . GLY A 1 166 ? 52.449 -19.878 -48.576 1.00 30.83 166 GLY A N 1
ATOM 1360 C CA . GLY A 1 166 ? 52.593 -18.433 -48.736 1.00 30.83 166 GLY A CA 1
ATOM 1361 C C . GLY A 1 166 ? 51.946 -17.646 -47.610 1.00 30.83 166 GLY A C 1
ATOM 1362 O O . GLY A 1 166 ? 50.919 -17.004 -47.802 1.00 30.83 166 GLY A O 1
ATOM 1363 N N . ALA A 1 167 ? 52.554 -17.700 -46.427 1.00 39.81 167 ALA A N 1
ATOM 1364 C CA . ALA A 1 167 ? 52.402 -16.645 -45.441 1.00 39.81 167 ALA A CA 1
ATOM 1365 C C . ALA A 1 167 ? 52.898 -15.333 -46.066 1.00 39.81 167 ALA A C 1
ATOM 1367 O O . ALA A 1 167 ? 54.099 -15.180 -46.214 1.00 39.81 167 ALA A O 1
ATOM 1368 N N . GLU A 1 168 ? 51.986 -14.453 -46.488 1.00 41.41 168 GLU A N 1
ATOM 1369 C CA . GLU A 1 168 ? 52.193 -13.015 -46.739 1.00 41.41 168 GLU A CA 1
ATOM 1370 C C . GLU A 1 168 ? 50.942 -12.441 -47.424 1.00 41.41 168 GLU A C 1
ATOM 1372 O O . GLU A 1 168 ? 50.741 -12.658 -48.616 1.00 41.41 168 GLU A O 1
ATOM 1377 N N . ARG A 1 169 ? 50.093 -11.722 -46.668 1.00 37.66 169 ARG A N 1
ATOM 1378 C CA . ARG A 1 169 ? 49.253 -10.580 -47.118 1.00 37.66 169 ARG A CA 1
ATOM 1379 C C . ARG A 1 169 ? 48.234 -10.174 -46.042 1.00 37.66 169 ARG A C 1
ATOM 1381 O O . ARG A 1 169 ? 47.030 -10.253 -46.236 1.00 37.66 169 ARG A O 1
ATOM 1388 N N . ILE A 1 170 ? 48.723 -9.666 -44.913 1.00 38.81 170 ILE A N 1
ATOM 1389 C CA . ILE A 1 170 ? 47.973 -8.698 -44.097 1.00 38.81 170 ILE A CA 1
ATOM 1390 C C . ILE A 1 170 ? 48.963 -7.610 -43.705 1.00 38.81 170 ILE A C 1
ATOM 1392 O O . ILE A 1 170 ? 49.658 -7.726 -42.705 1.00 38.81 170 ILE A O 1
ATOM 1396 N N . THR A 1 171 ? 49.107 -6.603 -44.560 1.00 39.06 171 THR A N 1
ATOM 1397 C CA . THR A 1 171 ? 49.696 -5.289 -44.244 1.00 39.06 171 THR A CA 1
ATOM 1398 C C . THR A 1 171 ? 49.669 -4.467 -45.524 1.00 39.06 171 THR A C 1
ATOM 1400 O O . THR A 1 171 ? 50.585 -4.545 -46.335 1.00 39.06 171 THR A O 1
ATOM 1403 N N . LYS A 1 172 ? 48.566 -3.744 -45.752 1.00 40.22 172 LYS A N 1
ATOM 1404 C CA . LYS A 1 172 ? 48.479 -2.532 -46.590 1.00 40.22 172 LYS A CA 1
ATOM 1405 C C . LYS A 1 172 ? 47.024 -2.080 -46.667 1.00 40.22 172 LYS A C 1
ATOM 1407 O O . LYS A 1 172 ? 46.329 -2.394 -47.621 1.00 40.22 172 LYS A O 1
ATOM 1412 N N . GLN A 1 173 ? 46.588 -1.365 -45.634 1.00 37.84 173 GLN A N 1
ATOM 1413 C CA . GLN A 1 173 ? 45.577 -0.302 -45.693 1.00 37.84 173 GLN A CA 1
ATOM 1414 C C . GLN A 1 173 ? 45.346 0.185 -44.261 1.00 37.84 173 GLN A C 1
ATOM 1416 O O . GLN A 1 173 ? 44.434 -0.291 -43.615 1.00 37.84 173 GLN A O 1
ATOM 1421 N N . PHE A 1 174 ? 46.226 1.047 -43.742 1.00 33.94 174 PHE A N 1
ATOM 1422 C CA . PHE A 1 174 ? 45.927 2.028 -42.681 1.00 33.94 174 PHE A CA 1
ATOM 1423 C C . PHE A 1 174 ? 47.159 2.917 -42.436 1.00 33.94 174 PHE A C 1
ATOM 1425 O O . PHE A 1 174 ? 47.676 3.004 -41.335 1.00 33.94 174 PHE A O 1
ATOM 1432 N N . GLU A 1 175 ? 47.649 3.592 -43.477 1.00 35.06 175 GLU A N 1
ATOM 1433 C CA . GLU A 1 175 ? 48.569 4.727 -43.319 1.00 35.06 175 GLU A CA 1
ATOM 1434 C C . GLU A 1 175 ? 48.274 5.762 -44.407 1.00 35.06 175 GLU A C 1
ATOM 1436 O O . GLU A 1 175 ? 48.843 5.725 -45.493 1.00 35.06 175 GLU A O 1
ATOM 1441 N N . SER A 1 176 ? 47.353 6.685 -44.129 1.00 33.22 176 SER A N 1
ATOM 1442 C CA . SER A 1 176 ? 47.333 8.002 -44.777 1.00 33.22 176 SER A CA 1
ATOM 1443 C C . SER A 1 176 ? 46.383 8.939 -44.033 1.00 33.22 176 SER A C 1
ATOM 1445 O O . SER A 1 176 ? 45.203 9.015 -44.362 1.00 33.22 176 SER A O 1
ATOM 1447 N N . ASN A 1 177 ? 46.889 9.621 -43.005 1.00 33.09 177 ASN A N 1
ATOM 1448 C CA . ASN A 1 177 ? 46.566 11.025 -42.714 1.00 33.09 177 ASN A CA 1
ATOM 1449 C C . ASN A 1 177 ? 47.438 11.534 -41.559 1.00 33.09 177 ASN A C 1
ATOM 1451 O O . ASN A 1 177 ? 46.965 11.823 -40.468 1.00 33.09 177 ASN A O 1
ATOM 1455 N N . TYR A 1 178 ? 48.734 11.667 -41.830 1.00 30.62 178 TYR A N 1
ATOM 1456 C CA . TYR A 1 178 ? 49.599 12.604 -41.122 1.00 30.62 178 TYR A CA 1
ATOM 1457 C C . TYR A 1 178 ? 50.487 13.286 -42.163 1.00 30.62 178 TYR A C 1
ATOM 1459 O O . TYR A 1 178 ? 51.275 12.638 -42.847 1.00 30.62 178 TYR A O 1
ATOM 1467 N N . LYS A 1 179 ? 50.342 14.604 -42.300 1.00 35.53 179 LYS A N 1
ATOM 1468 C CA . LYS A 1 179 ? 51.344 15.474 -42.919 1.00 35.53 179 LYS A CA 1
ATOM 1469 C C . LYS A 1 179 ? 51.783 16.494 -41.869 1.00 35.53 179 LYS A C 1
ATOM 1471 O O . LYS A 1 179 ? 50.942 17.276 -41.432 1.00 35.53 179 LYS A O 1
ATOM 1476 N N . PRO A 1 180 ? 53.066 16.523 -41.482 1.00 43.75 180 PRO A N 1
ATOM 1477 C CA . PRO A 1 180 ? 53.682 17.683 -40.857 1.00 43.75 180 PRO A CA 1
ATOM 1478 C C . PRO A 1 180 ? 54.298 18.579 -41.944 1.00 43.75 180 PRO A C 1
ATOM 1480 O O . PRO A 1 180 ? 54.705 18.069 -42.982 1.00 43.75 180 PRO A O 1
ATOM 1483 N N . PHE A 1 181 ? 54.405 19.889 -41.715 1.00 27.70 181 PHE A N 1
ATOM 1484 C CA . PHE A 1 181 ? 55.526 20.703 -42.204 1.00 27.70 181 PHE A CA 1
ATOM 1485 C C . PHE A 1 181 ? 55.618 22.029 -41.436 1.00 27.70 181 PHE A C 1
ATOM 1487 O O . PHE A 1 181 ? 54.680 22.475 -40.782 1.00 27.70 181 PHE A O 1
ATOM 1494 N N . SER A 1 182 ? 56.821 22.579 -41.482 1.00 30.22 182 SER A N 1
ATOM 1495 C CA . SER A 1 182 ? 57.559 23.290 -40.446 1.00 30.22 182 SER A CA 1
ATOM 1496 C C . SER A 1 182 ? 57.648 24.817 -40.615 1.00 30.22 182 SER A C 1
ATOM 1498 O O . SER A 1 182 ? 57.511 25.351 -41.709 1.00 30.22 182 SER A O 1
ATOM 1500 N N . THR A 1 183 ? 57.973 25.455 -39.485 1.00 32.16 183 THR A N 1
ATOM 1501 C CA . THR A 1 183 ? 58.648 26.744 -39.186 1.00 32.16 183 THR A CA 1
ATOM 1502 C C . THR A 1 183 ? 59.261 27.627 -40.284 1.00 32.16 183 THR A C 1
ATOM 1504 O O . THR A 1 183 ? 60.012 27.134 -41.125 1.00 32.16 183 THR A O 1
ATOM 1507 N N . SER A 1 184 ? 59.130 28.955 -40.086 1.00 28.69 184 SER A N 1
ATOM 1508 C CA . SER A 1 184 ? 60.175 30.029 -40.098 1.00 28.69 184 SER A CA 1
ATOM 1509 C C . SER A 1 184 ? 59.494 31.421 -40.183 1.00 28.69 184 SER A C 1
ATOM 1511 O O . SER A 1 184 ? 58.450 31.507 -40.811 1.00 28.69 184 SER A O 1
ATOM 1513 N N . ASN A 1 185 ? 59.964 32.579 -39.691 1.00 29.11 185 ASN A N 1
ATOM 1514 C CA . ASN A 1 185 ? 60.988 33.025 -38.733 1.00 29.11 185 ASN A CA 1
ATOM 1515 C C . ASN A 1 185 ? 60.785 34.556 -38.501 1.00 29.11 185 ASN A C 1
ATOM 1517 O O . ASN A 1 185 ? 60.388 35.256 -39.427 1.00 29.11 185 ASN A O 1
ATOM 1521 N N . ASN A 1 186 ? 61.159 35.039 -37.307 1.00 29.39 186 ASN A N 1
ATOM 1522 C CA . ASN A 1 186 ? 61.767 36.340 -36.932 1.00 29.39 186 ASN A CA 1
ATOM 1523 C C . ASN A 1 186 ? 61.165 37.739 -37.232 1.00 29.39 186 ASN A C 1
ATOM 1525 O O . ASN A 1 186 ? 60.976 38.136 -38.378 1.00 29.39 186 ASN A O 1
ATOM 1529 N N . LYS A 1 187 ? 61.133 38.556 -36.157 1.00 30.25 187 LYS A N 1
ATOM 1530 C CA . LYS A 1 187 ? 61.758 39.902 -35.976 1.00 30.25 187 LYS A CA 1
ATOM 1531 C C . LYS A 1 187 ? 61.769 40.225 -34.457 1.00 30.25 187 LYS A C 1
ATOM 1533 O O . LYS A 1 187 ? 60.719 40.097 -33.838 1.00 30.25 187 LYS A O 1
ATOM 1538 N N . GLN A 1 188 ? 62.933 40.278 -33.777 1.00 31.16 188 GLN A N 1
ATOM 1539 C CA . GLN A 1 188 ? 63.739 41.475 -33.382 1.00 31.16 188 GLN A CA 1
ATOM 1540 C C . GLN A 1 188 ? 62.899 42.632 -32.812 1.00 31.16 188 GLN A C 1
ATOM 1542 O O . GLN A 1 188 ? 61.884 42.959 -33.410 1.00 31.16 188 GLN A O 1
ATOM 1547 N N . GLU A 1 189 ? 63.215 43.378 -31.750 1.00 29.78 189 GLU A N 1
ATOM 1548 C CA . GLU A 1 189 ? 64.286 43.585 -30.743 1.00 29.78 189 GLU A CA 1
ATOM 1549 C C . GLU A 1 189 ? 63.591 44.484 -29.666 1.00 29.78 189 GLU A C 1
ATOM 1551 O O . GLU A 1 189 ? 62.576 45.101 -29.981 1.00 29.78 189 GLU A O 1
ATOM 1556 N N . THR A 1 190 ? 63.948 44.561 -28.379 1.00 29.58 190 THR A N 1
ATOM 1557 C CA . THR A 1 190 ? 65.063 45.369 -27.847 1.00 29.58 190 THR A CA 1
ATOM 1558 C C . THR A 1 190 ? 65.305 45.123 -26.345 1.00 29.58 190 THR A C 1
ATOM 1560 O O . THR A 1 190 ? 64.396 44.803 -25.581 1.00 29.58 190 THR A O 1
ATOM 1563 N N . ASN A 1 191 ? 66.566 45.352 -25.971 1.00 30.70 191 ASN A N 1
ATOM 1564 C CA . ASN A 1 191 ? 67.221 45.346 -24.658 1.00 30.70 191 ASN A CA 1
ATOM 1565 C C . ASN A 1 191 ? 66.596 46.248 -23.575 1.00 30.70 191 ASN A C 1
ATOM 1567 O O . ASN A 1 191 ? 66.197 47.363 -23.899 1.00 30.70 191 ASN A O 1
ATOM 1571 N N . THR A 1 192 ? 66.700 45.830 -22.302 1.00 30.83 192 THR A N 1
ATOM 1572 C CA . THR A 1 192 ? 67.641 46.421 -21.312 1.00 30.83 192 THR A CA 1
ATOM 1573 C C . THR A 1 192 ? 67.741 45.591 -20.018 1.00 30.83 192 THR A C 1
ATOM 1575 O O . THR A 1 192 ? 66.754 45.312 -19.350 1.00 30.83 192 THR A O 1
ATOM 1578 N N . GLU A 1 193 ? 68.979 45.181 -19.730 1.00 30.67 193 GLU A N 1
ATOM 1579 C CA . GLU A 1 193 ? 69.700 45.239 -18.447 1.00 30.67 193 GLU A CA 1
ATOM 1580 C C . GLU A 1 193 ? 69.015 44.874 -17.113 1.00 30.67 193 GLU A C 1
ATOM 1582 O O . GLU A 1 193 ? 68.173 45.588 -16.579 1.00 30.67 193 GLU A O 1
ATOM 1587 N N . ASN A 1 194 ? 69.569 43.803 -16.532 1.00 31.70 194 ASN A N 1
ATOM 1588 C CA . ASN A 1 194 ? 70.155 43.730 -15.189 1.00 31.70 194 ASN A CA 1
ATOM 1589 C C . ASN A 1 194 ? 69.273 44.092 -13.989 1.00 31.70 194 ASN A C 1
ATOM 1591 O O . ASN A 1 194 ? 68.963 45.235 -13.679 1.00 31.70 194 ASN A O 1
ATOM 1595 N N . GLU A 1 195 ? 68.835 43.055 -13.278 1.00 38.44 195 GLU A N 1
ATOM 1596 C CA . GLU A 1 195 ? 69.525 42.605 -12.054 1.00 38.44 195 GLU A CA 1
ATOM 1597 C C . GLU A 1 195 ? 69.366 43.602 -10.905 1.00 38.44 195 GLU A C 1
ATOM 1599 O O . GLU A 1 195 ? 70.257 44.381 -10.602 1.00 38.44 195 GLU A O 1
ATOM 1604 N N . TYR A 1 196 ? 68.217 43.537 -10.235 1.00 31.58 196 TYR A N 1
ATOM 1605 C CA . TYR A 1 196 ? 68.155 43.265 -8.794 1.00 31.58 196 TYR A CA 1
ATOM 1606 C C . TYR A 1 196 ? 66.688 43.167 -8.372 1.00 31.58 196 TYR A C 1
ATOM 1608 O O . TYR A 1 196 ? 66.115 44.066 -7.766 1.00 31.58 196 TYR A O 1
ATOM 1616 N N . ARG A 1 197 ? 66.039 42.060 -8.740 1.00 30.66 197 ARG A N 1
ATOM 1617 C CA . ARG A 1 197 ? 64.862 41.545 -8.021 1.00 30.66 197 ARG A CA 1
ATOM 1618 C C . ARG A 1 197 ? 64.674 40.061 -8.320 1.00 30.66 197 ARG A C 1
ATOM 1620 O O . ARG A 1 197 ? 63.603 39.580 -8.667 1.00 30.66 197 ARG A O 1
ATOM 1627 N N . GLN A 1 198 ? 65.755 39.310 -8.113 1.00 44.91 198 GLN A N 1
ATOM 1628 C CA . GLN A 1 198 ? 65.603 37.999 -7.501 1.00 44.91 198 GLN A CA 1
ATOM 1629 C C . GLN A 1 198 ? 65.010 38.222 -6.113 1.00 44.91 198 GLN A C 1
ATOM 1631 O O . GLN A 1 198 ? 65.702 38.637 -5.188 1.00 44.91 198 GLN A O 1
ATOM 1636 N N . SER A 1 199 ? 63.705 38.029 -6.000 1.00 43.91 199 SER A N 1
ATOM 1637 C CA . SER A 1 199 ? 63.056 37.343 -4.883 1.00 43.91 199 SER A CA 1
ATOM 1638 C C . SER A 1 199 ? 61.555 37.580 -5.003 1.00 43.91 199 SER A C 1
ATOM 1640 O O . SER A 1 199 ? 61.100 38.715 -5.066 1.00 43.91 199 SER A O 1
ATOM 1642 N N . LEU A 1 200 ? 60.800 36.480 -5.022 1.00 37.62 200 LEU A N 1
ATOM 1643 C CA . LEU A 1 200 ? 59.336 36.412 -4.994 1.00 37.62 200 LEU A CA 1
ATOM 1644 C C . LEU A 1 200 ? 58.628 36.754 -6.314 1.00 37.62 200 LEU A C 1
ATOM 1646 O O . LEU A 1 200 ? 58.340 37.912 -6.582 1.00 37.62 200 LEU A O 1
ATOM 1650 N N . THR A 1 201 ? 58.324 35.717 -7.115 1.00 42.38 201 THR A N 1
ATOM 1651 C CA . THR A 1 201 ? 57.044 35.485 -7.862 1.00 42.38 201 THR A CA 1
ATOM 1652 C C . THR A 1 201 ? 57.179 34.459 -9.009 1.00 42.38 201 THR A C 1
ATOM 1654 O O . THR A 1 201 ? 56.357 34.401 -9.918 1.00 42.38 201 THR A O 1
ATOM 1657 N N . VAL A 1 202 ? 58.176 33.566 -8.967 1.00 40.53 202 VAL A N 1
ATOM 1658 C CA . VAL A 1 202 ? 58.255 32.418 -9.900 1.00 40.53 202 VAL A CA 1
ATOM 1659 C C . VAL A 1 202 ? 57.321 31.266 -9.471 1.00 40.53 202 VAL A C 1
ATOM 1661 O O . VAL A 1 202 ? 57.110 30.324 -10.224 1.00 40.53 202 VAL A O 1
ATOM 1664 N N . HIS A 1 203 ? 56.680 31.360 -8.299 1.00 39.22 203 HIS A N 1
ATOM 1665 C CA . HIS A 1 203 ? 55.702 30.369 -7.829 1.00 39.22 203 HIS A CA 1
ATOM 1666 C C . HIS A 1 203 ? 54.263 30.566 -8.332 1.00 39.22 203 HIS A C 1
ATOM 1668 O O . HIS A 1 203 ? 53.471 29.645 -8.199 1.00 39.22 203 HIS A O 1
ATOM 1674 N N . ASP A 1 204 ? 53.925 31.685 -8.982 1.00 48.91 204 ASP A N 1
ATOM 1675 C CA . ASP A 1 204 ? 52.516 31.979 -9.312 1.00 48.91 204 ASP A CA 1
ATOM 1676 C C . ASP A 1 204 ? 52.105 31.650 -10.761 1.00 48.91 204 ASP A C 1
ATOM 1678 O O . ASP A 1 204 ? 50.930 31.437 -11.056 1.00 48.91 204 ASP A O 1
ATOM 1682 N N . LYS A 1 205 ? 53.048 31.566 -11.711 1.00 44.69 205 LYS A N 1
ATOM 1683 C CA . LYS A 1 205 ? 52.704 31.305 -13.129 1.00 44.69 205 LYS A CA 1
ATOM 1684 C C . LYS A 1 205 ? 52.599 29.819 -13.479 1.00 44.69 205 LYS A C 1
ATOM 1686 O O . LYS A 1 205 ? 51.871 29.469 -14.406 1.00 44.69 205 LYS A O 1
ATOM 1691 N N . THR A 1 206 ? 53.283 28.951 -12.740 1.00 48.84 206 THR A N 1
ATOM 1692 C CA . THR A 1 206 ? 53.215 27.491 -12.914 1.00 48.84 206 THR A CA 1
ATOM 1693 C C . THR A 1 206 ? 51.949 26.922 -12.277 1.00 48.84 206 THR A C 1
ATOM 1695 O O . THR A 1 206 ? 51.265 26.123 -12.911 1.00 48.84 206 THR A O 1
ATOM 1698 N N . GLU A 1 207 ? 51.563 27.426 -11.099 1.00 47.56 207 GLU A N 1
ATOM 1699 C CA . GLU A 1 207 ? 50.299 27.056 -10.451 1.00 47.56 207 GLU A CA 1
ATOM 1700 C C . GLU A 1 207 ? 49.072 27.501 -11.251 1.00 47.56 207 GLU A C 1
ATOM 1702 O O . GLU A 1 207 ? 48.084 26.774 -11.310 1.00 47.56 207 GLU A O 1
ATOM 1707 N N . PHE A 1 208 ? 49.111 28.670 -11.897 1.00 43.94 208 PHE A N 1
ATOM 1708 C CA . PHE A 1 208 ? 47.965 29.148 -12.672 1.00 43.94 208 PHE A CA 1
ATOM 1709 C C . PHE A 1 208 ? 47.767 28.363 -13.979 1.00 43.94 208 PHE A C 1
ATOM 1711 O O . PHE A 1 208 ? 46.630 28.104 -14.370 1.00 43.94 208 PHE A O 1
ATOM 1718 N N . LYS A 1 209 ? 48.855 27.930 -14.635 1.00 49.59 209 LYS A N 1
ATOM 1719 C CA . LYS A 1 209 ? 48.779 27.032 -15.801 1.00 49.59 209 LYS A CA 1
ATOM 1720 C C . LYS A 1 209 ? 48.310 25.626 -15.411 1.00 49.59 209 LYS A C 1
ATOM 1722 O O . LYS A 1 209 ? 47.420 25.105 -16.074 1.00 49.59 209 LYS A O 1
ATOM 1727 N N . GLN A 1 210 ? 48.807 25.076 -14.300 1.00 49.41 210 GLN A N 1
ATOM 1728 C CA . GLN A 1 210 ? 48.351 23.781 -13.778 1.00 49.41 210 GLN A CA 1
ATOM 1729 C C . GLN A 1 210 ? 46.877 23.808 -13.347 1.00 49.41 210 GLN A C 1
ATOM 1731 O O . GLN A 1 210 ? 46.123 22.925 -13.738 1.00 49.41 210 GLN A O 1
ATOM 1736 N N . LYS A 1 211 ? 46.419 24.865 -12.662 1.00 50.03 211 LYS A N 1
ATOM 1737 C CA . LYS A 1 211 ? 45.000 25.037 -12.284 1.00 50.03 211 LYS A CA 1
ATOM 1738 C C . LYS A 1 211 ? 44.070 25.252 -13.484 1.00 50.03 211 LYS A C 1
ATOM 1740 O O . LYS A 1 211 ? 42.869 25.005 -13.383 1.00 50.03 211 LYS A O 1
ATOM 1745 N N . MET A 1 212 ? 44.584 25.746 -14.613 1.00 46.38 212 MET A N 1
ATOM 1746 C CA . MET A 1 212 ? 43.801 25.930 -15.840 1.00 46.38 212 MET A CA 1
ATOM 1747 C C . MET A 1 212 ? 43.721 24.635 -16.664 1.00 46.38 212 MET A C 1
ATOM 1749 O O . MET A 1 212 ? 42.646 24.325 -17.170 1.00 46.38 21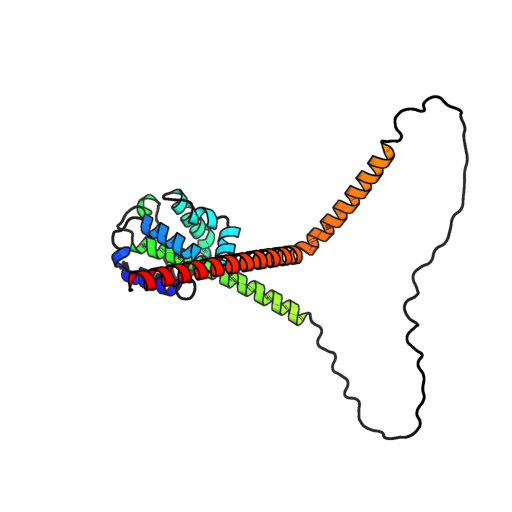2 MET A O 1
ATOM 1753 N N . GLU A 1 213 ? 44.801 23.850 -16.736 1.00 49.44 213 GLU A N 1
ATOM 1754 C CA . GLU A 1 213 ? 44.798 22.498 -17.321 1.00 49.44 213 GLU A CA 1
ATOM 1755 C C . GLU A 1 213 ? 43.973 21.506 -16.481 1.00 49.44 213 GLU A C 1
ATOM 1757 O O . GLU A 1 213 ? 43.221 20.720 -17.053 1.00 49.44 213 GLU A O 1
ATOM 1762 N N . GLU A 1 214 ? 43.985 21.611 -15.145 1.00 47.81 214 GLU A N 1
ATOM 1763 C CA . GLU A 1 214 ? 43.067 20.867 -14.264 1.00 47.81 214 GLU A CA 1
ATOM 1764 C C . GLU A 1 214 ? 41.599 21.216 -14.530 1.00 47.81 214 GLU A C 1
ATOM 1766 O O . GLU A 1 214 ? 40.770 20.319 -14.632 1.00 47.81 214 GLU A O 1
ATOM 1771 N N . LYS A 1 215 ? 41.261 22.500 -14.720 1.00 50.72 215 LYS A N 1
ATOM 1772 C CA . LYS A 1 215 ? 39.873 22.920 -14.995 1.00 50.72 215 LYS A CA 1
ATOM 1773 C C . LYS A 1 215 ? 39.371 22.547 -16.392 1.00 50.72 215 LYS A C 1
ATOM 1775 O O . LYS A 1 215 ? 38.158 22.431 -16.586 1.00 50.72 215 LYS A O 1
ATOM 1780 N N . ILE A 1 216 ? 40.267 22.406 -17.369 1.00 47.53 216 ILE A N 1
ATOM 1781 C CA . ILE A 1 216 ? 39.926 21.927 -18.717 1.00 47.53 216 ILE A CA 1
ATOM 1782 C C . ILE A 1 216 ? 39.737 20.404 -18.682 1.00 47.53 216 ILE A C 1
ATOM 1784 O O . ILE A 1 216 ? 38.702 19.928 -19.144 1.00 47.53 216 ILE A O 1
ATOM 1788 N N . ASN A 1 217 ? 40.621 19.670 -17.995 1.00 49.19 217 ASN A N 1
ATOM 1789 C CA . ASN A 1 217 ? 40.443 18.237 -17.745 1.00 49.19 217 ASN A CA 1
ATOM 1790 C C . ASN A 1 217 ? 39.188 17.931 -16.911 1.00 49.19 217 ASN A C 1
ATOM 1792 O O . ASN A 1 217 ? 38.481 16.982 -17.225 1.00 49.19 217 ASN A O 1
ATOM 1796 N N . GLU A 1 218 ? 38.833 18.743 -15.909 1.00 45.72 218 GLU A N 1
ATOM 1797 C CA . GLU A 1 218 ? 37.585 18.573 -15.149 1.00 45.72 218 GLU A CA 1
ATOM 1798 C C . GLU A 1 218 ? 36.336 18.824 -16.000 1.00 45.72 218 GLU A C 1
ATOM 1800 O O . GLU A 1 218 ? 35.329 18.144 -15.819 1.00 45.72 218 GLU A O 1
ATOM 1805 N N . ARG A 1 219 ? 36.361 19.781 -16.938 1.00 50.28 219 ARG A N 1
ATOM 1806 C CA . ARG A 1 219 ? 35.212 20.037 -17.825 1.00 50.28 219 ARG A CA 1
ATOM 1807 C C . ARG A 1 219 ? 35.018 18.946 -18.868 1.00 50.28 219 ARG A C 1
ATOM 1809 O O . ARG A 1 219 ? 33.869 18.620 -19.167 1.00 50.28 219 ARG A O 1
ATOM 1816 N N . ASP A 1 220 ? 36.104 18.393 -19.392 1.00 45.16 220 ASP A N 1
ATOM 1817 C CA . ASP A 1 220 ? 36.042 17.296 -20.355 1.00 45.16 220 ASP A CA 1
ATOM 1818 C C . ASP A 1 220 ? 35.692 15.970 -19.653 1.00 45.16 220 ASP A C 1
ATOM 1820 O O . ASP A 1 220 ? 34.824 15.243 -20.136 1.00 45.16 220 ASP A O 1
ATOM 1824 N N . PHE A 1 221 ? 36.180 15.750 -18.425 1.00 45.88 221 PHE A N 1
ATOM 1825 C CA . PHE A 1 221 ? 35.756 14.643 -17.558 1.00 45.88 221 PHE A CA 1
ATOM 1826 C C . PHE A 1 221 ? 34.285 14.765 -17.117 1.00 45.88 221 PHE A C 1
ATOM 1828 O O . PHE A 1 221 ? 33.561 13.776 -17.067 1.00 45.88 221 PHE A O 1
ATOM 1835 N N . MET A 1 222 ? 33.788 15.981 -16.863 1.00 46.44 222 MET A N 1
ATOM 1836 C CA . MET A 1 222 ? 32.372 16.230 -16.548 1.00 46.44 222 MET A CA 1
ATOM 1837 C C . MET A 1 222 ? 31.450 16.048 -17.764 1.00 46.44 222 MET A C 1
ATOM 1839 O O . MET A 1 222 ? 30.295 15.652 -17.599 1.00 46.44 222 MET A O 1
ATOM 1843 N N . LYS A 1 223 ? 31.938 16.292 -18.988 1.00 48.16 223 LYS A N 1
ATOM 1844 C CA . LYS A 1 223 ? 31.201 15.996 -20.229 1.00 48.16 223 LYS A CA 1
ATOM 1845 C C . LYS A 1 223 ? 31.192 14.502 -20.564 1.00 48.16 223 LYS A C 1
ATOM 1847 O O . LYS A 1 223 ? 30.166 14.008 -21.026 1.00 48.16 223 LYS A O 1
ATOM 1852 N N . GLU A 1 224 ? 32.271 13.773 -20.282 1.00 46.09 224 GLU A N 1
ATOM 1853 C CA . GLU A 1 224 ? 32.291 12.304 -20.373 1.00 46.09 224 GLU A CA 1
ATOM 1854 C C . GLU A 1 224 ? 31.428 11.643 -19.285 1.00 46.09 224 GLU A C 1
ATOM 1856 O O . GLU A 1 224 ? 30.680 10.708 -19.577 1.00 46.09 224 GLU A O 1
ATOM 1861 N N . ALA A 1 225 ? 31.417 12.183 -18.062 1.00 45.03 225 ALA A N 1
ATOM 1862 C CA . ALA A 1 225 ? 30.558 11.711 -16.975 1.00 45.03 225 ALA A CA 1
ATOM 1863 C C . ALA A 1 225 ? 29.058 11.910 -17.270 1.00 45.03 225 ALA A C 1
ATOM 1865 O O . ALA A 1 225 ? 28.242 11.063 -16.912 1.00 45.03 225 ALA A O 1
ATOM 1866 N N . GLN A 1 226 ? 28.673 12.969 -17.992 1.00 45.47 226 GLN A N 1
ATOM 1867 C CA . GLN A 1 226 ? 27.277 13.174 -18.403 1.00 45.47 226 GLN A CA 1
ATOM 1868 C C . GLN A 1 226 ? 26.777 12.141 -19.427 1.00 45.47 226 GLN A C 1
ATOM 1870 O O . GLN A 1 226 ? 25.579 11.857 -19.446 1.00 45.47 226 GLN A O 1
ATOM 1875 N N . ASN A 1 227 ? 27.669 11.523 -20.208 1.00 47.16 227 ASN A N 1
ATOM 1876 C CA . ASN A 1 227 ? 27.319 10.461 -21.159 1.00 47.16 227 ASN A CA 1
ATOM 1877 C C . ASN A 1 227 ? 27.445 9.042 -20.563 1.00 47.16 227 ASN A C 1
ATOM 1879 O O . ASN A 1 227 ? 26.851 8.107 -21.097 1.00 47.16 227 ASN A O 1
ATOM 1883 N N . ALA A 1 228 ? 28.161 8.875 -19.443 1.00 47.94 228 ALA A N 1
ATOM 1884 C CA . ALA A 1 228 ? 28.417 7.585 -18.785 1.00 47.94 228 ALA A CA 1
ATOM 1885 C C . ALA A 1 228 ? 27.530 7.287 -17.551 1.00 47.94 228 ALA A C 1
ATOM 1887 O O . ALA A 1 228 ? 27.651 6.219 -16.944 1.00 47.94 228 ALA A O 1
ATOM 1888 N N . ASN A 1 229 ? 26.619 8.196 -17.179 1.00 49.91 229 ASN A N 1
ATOM 1889 C CA . ASN A 1 229 ? 25.775 8.064 -15.979 1.00 49.91 229 ASN A CA 1
ATOM 1890 C C . ASN A 1 229 ? 24.894 6.797 -15.953 1.00 49.91 229 ASN A C 1
ATOM 1892 O O . ASN A 1 229 ? 24.576 6.302 -14.879 1.00 49.91 229 ASN A O 1
ATOM 1896 N N . GLY A 1 230 ? 24.536 6.217 -17.103 1.00 49.53 230 GLY A N 1
ATOM 1897 C CA . GLY A 1 230 ? 23.751 4.974 -17.138 1.00 49.53 230 GLY A CA 1
ATOM 1898 C C . GLY A 1 230 ? 24.525 3.734 -16.669 1.00 49.53 230 GLY A C 1
ATOM 1899 O O . GLY A 1 230 ? 23.955 2.851 -16.032 1.00 49.53 230 GLY A O 1
ATOM 1900 N N . THR A 1 231 ? 25.826 3.671 -16.953 1.00 50.03 231 THR A N 1
ATOM 1901 C CA . THR A 1 231 ? 26.674 2.493 -16.707 1.00 50.03 231 THR A CA 1
ATOM 1902 C C . THR A 1 231 ? 27.377 2.566 -15.352 1.00 50.03 231 THR A C 1
ATOM 1904 O O . THR A 1 231 ? 27.549 1.544 -14.686 1.00 50.03 231 THR A O 1
ATOM 1907 N N . LEU A 1 232 ? 27.747 3.771 -14.901 1.00 48.78 232 LEU A N 1
ATOM 1908 C CA . LEU A 1 232 ? 28.395 3.973 -13.601 1.00 48.78 232 LEU A CA 1
ATOM 1909 C C . LEU A 1 232 ? 27.433 3.694 -12.431 1.00 48.78 232 LEU A C 1
ATOM 1911 O O . LEU A 1 232 ? 27.826 3.055 -11.452 1.00 48.78 232 LEU A O 1
ATOM 1915 N N . ASP A 1 233 ? 26.160 4.075 -12.568 1.00 57.22 233 ASP A N 1
ATOM 1916 C CA . ASP A 1 233 ? 25.120 3.773 -11.579 1.00 57.22 233 ASP A CA 1
ATOM 1917 C C . ASP A 1 233 ? 24.812 2.271 -11.508 1.00 57.22 233 ASP A C 1
ATOM 1919 O O . ASP A 1 233 ? 24.628 1.734 -10.415 1.00 57.22 233 ASP A O 1
ATOM 1923 N N . GLN A 1 234 ? 24.854 1.553 -12.636 1.00 48.62 234 GLN A N 1
ATOM 1924 C CA . GLN A 1 234 ? 24.701 0.093 -12.663 1.00 48.62 234 GLN A CA 1
ATOM 1925 C C . GLN A 1 234 ? 25.872 -0.626 -11.980 1.00 48.62 234 GLN A C 1
ATOM 1927 O O . GLN A 1 234 ? 25.654 -1.549 -11.196 1.00 48.62 234 GLN A O 1
ATOM 1932 N N . ILE A 1 235 ? 27.114 -0.182 -12.202 1.00 56.91 235 ILE A N 1
ATOM 1933 C CA . ILE A 1 235 ? 28.295 -0.744 -11.525 1.00 56.91 235 ILE A CA 1
ATOM 1934 C C . ILE A 1 235 ? 28.241 -0.472 -10.014 1.00 56.91 235 ILE A C 1
ATOM 1936 O O . ILE A 1 235 ? 28.586 -1.343 -9.211 1.00 56.91 235 ILE A O 1
ATOM 1940 N N . ASN A 1 236 ? 27.779 0.712 -9.606 1.00 62.62 236 ASN A N 1
ATOM 1941 C CA . ASN A 1 236 ? 27.594 1.047 -8.195 1.00 62.62 236 ASN A CA 1
ATOM 1942 C C . ASN A 1 236 ? 26.468 0.224 -7.549 1.00 62.62 236 ASN A C 1
ATOM 1944 O O . ASN A 1 236 ? 26.635 -0.245 -6.420 1.00 62.62 236 ASN A O 1
ATOM 1948 N N . LEU A 1 237 ? 25.375 -0.027 -8.276 1.00 60.88 237 LEU A N 1
ATOM 1949 C CA . LEU A 1 237 ? 24.284 -0.901 -7.843 1.00 60.88 237 LEU A CA 1
ATOM 1950 C C . LEU A 1 237 ? 24.766 -2.348 -7.655 1.00 60.88 237 LEU A C 1
ATOM 1952 O O . LEU A 1 237 ? 24.506 -2.946 -6.615 1.00 60.88 237 LEU A O 1
ATOM 1956 N N . ILE A 1 238 ? 25.535 -2.888 -8.607 1.00 62.75 238 ILE A N 1
ATOM 1957 C CA . ILE A 1 238 ? 26.112 -4.241 -8.525 1.00 62.75 238 ILE A CA 1
ATOM 1958 C C . ILE A 1 238 ? 27.041 -4.363 -7.311 1.00 62.75 238 ILE A C 1
ATOM 1960 O O . ILE A 1 238 ? 26.932 -5.316 -6.541 1.00 62.75 238 ILE A O 1
ATOM 1964 N N . LYS A 1 239 ? 27.904 -3.370 -7.069 1.00 59.62 239 LYS A N 1
ATOM 1965 C CA . LYS A 1 239 ? 28.779 -3.348 -5.883 1.00 59.62 239 LYS A CA 1
ATOM 1966 C C . LYS A 1 239 ? 27.989 -3.267 -4.574 1.00 59.62 239 LYS A C 1
ATOM 1968 O O . LYS A 1 239 ? 28.407 -3.849 -3.572 1.00 59.62 239 LYS A O 1
ATOM 1973 N N . MET A 1 240 ? 26.868 -2.544 -4.550 1.00 68.06 240 MET A N 1
ATOM 1974 C CA . MET A 1 240 ? 25.977 -2.510 -3.386 1.00 68.06 240 MET A CA 1
ATOM 1975 C C . MET A 1 240 ? 25.285 -3.856 -3.160 1.00 68.06 240 MET A C 1
ATOM 1977 O O . MET A 1 240 ? 25.263 -4.320 -2.022 1.00 68.06 240 MET A O 1
ATOM 1981 N N . LEU A 1 241 ? 24.787 -4.501 -4.218 1.00 65.25 241 LEU A N 1
ATOM 1982 C CA . LEU A 1 241 ? 24.160 -5.823 -4.145 1.00 65.25 241 LEU A CA 1
ATOM 1983 C C . LEU A 1 241 ? 25.141 -6.881 -3.626 1.00 65.25 241 LEU A C 1
ATOM 1985 O O . LEU A 1 241 ? 24.820 -7.568 -2.663 1.00 65.25 241 LEU A O 1
ATOM 1989 N N . GLN A 1 242 ? 26.374 -6.908 -4.137 1.00 63.28 242 GLN A N 1
ATOM 1990 C CA . GLN A 1 242 ? 27.426 -7.808 -3.645 1.00 63.28 242 GLN A CA 1
ATOM 1991 C C . GLN A 1 242 ? 27.745 -7.583 -2.157 1.00 63.28 242 GLN A C 1
ATOM 1993 O O . GLN A 1 242 ? 27.915 -8.531 -1.393 1.00 63.28 242 GLN A O 1
ATOM 1998 N N . ARG A 1 243 ? 27.783 -6.323 -1.693 1.00 72.75 243 ARG A N 1
ATOM 1999 C CA . ARG A 1 243 ? 27.967 -6.022 -0.258 1.00 72.75 243 ARG A CA 1
ATOM 2000 C C . ARG A 1 243 ? 26.784 -6.469 0.597 1.00 72.75 243 ARG A C 1
ATOM 2002 O O . ARG A 1 243 ? 26.980 -6.770 1.773 1.00 72.75 243 ARG A O 1
ATOM 2009 N N . ILE A 1 244 ? 25.569 -6.442 0.053 1.00 72.38 244 ILE A N 1
ATOM 2010 C CA . ILE A 1 244 ? 24.367 -6.910 0.746 1.00 72.38 244 ILE A CA 1
ATOM 2011 C C . ILE A 1 244 ? 24.381 -8.438 0.835 1.00 72.38 244 ILE A C 1
ATOM 2013 O O . ILE A 1 244 ? 24.172 -8.950 1.930 1.00 72.38 244 ILE A O 1
ATOM 2017 N N . GLU A 1 245 ? 24.713 -9.148 -0.245 1.00 64.69 245 GLU A N 1
ATOM 2018 C CA . GLU A 1 245 ? 24.868 -10.612 -0.251 1.00 64.69 245 GLU A CA 1
ATOM 2019 C C . GLU A 1 245 ? 25.884 -11.075 0.797 1.00 64.69 245 GLU A C 1
ATOM 2021 O O . GLU A 1 245 ? 25.542 -11.863 1.674 1.00 64.69 245 GLU A O 1
ATOM 2026 N N . MET A 1 246 ? 27.076 -10.467 0.835 1.00 68.81 246 MET A N 1
ATOM 2027 C CA . MET A 1 246 ? 28.083 -10.788 1.857 1.00 68.81 246 MET A CA 1
ATOM 2028 C C . MET A 1 246 ? 27.578 -10.583 3.295 1.00 68.81 246 MET A C 1
ATOM 2030 O O . MET A 1 246 ? 27.967 -11.305 4.214 1.00 68.81 246 MET A O 1
ATOM 2034 N N . LYS A 1 247 ? 26.725 -9.576 3.523 1.00 76.44 247 LYS A N 1
ATOM 2035 C CA . LYS A 1 247 ? 26.123 -9.335 4.842 1.00 76.44 247 LYS A CA 1
ATOM 2036 C C . LYS A 1 247 ? 25.028 -10.347 5.164 1.00 76.44 247 LYS A C 1
ATOM 2038 O O . LYS A 1 247 ? 24.896 -10.705 6.332 1.00 76.44 247 LYS A O 1
ATOM 2043 N N . ILE A 1 248 ? 24.259 -10.786 4.170 1.00 74.62 248 ILE A N 1
ATOM 2044 C CA . ILE A 1 248 ? 23.244 -11.832 4.326 1.00 74.62 248 ILE A CA 1
ATOM 2045 C C . ILE A 1 248 ? 23.921 -13.148 4.704 1.00 74.62 248 ILE A C 1
ATOM 2047 O O . ILE A 1 248 ? 23.521 -13.741 5.701 1.00 74.62 248 ILE A O 1
ATOM 2051 N N . ASP A 1 249 ? 24.992 -13.538 4.013 1.00 67.06 249 ASP A N 1
ATOM 2052 C CA . ASP A 1 249 ? 25.748 -14.759 4.322 1.00 67.06 249 ASP A CA 1
ATOM 2053 C C . ASP A 1 249 ? 26.333 -14.720 5.740 1.00 67.06 249 ASP A C 1
ATOM 2055 O O . ASP A 1 249 ? 26.215 -15.674 6.510 1.00 67.06 249 ASP A O 1
ATOM 2059 N N . ALA A 1 250 ? 26.892 -13.573 6.141 1.00 70.69 250 ALA A N 1
ATOM 2060 C CA . ALA A 1 250 ? 27.407 -13.383 7.494 1.00 70.69 250 ALA A CA 1
ATOM 2061 C C . ALA A 1 250 ? 26.305 -13.461 8.568 1.00 70.69 250 ALA A C 1
ATOM 2063 O O . ALA A 1 250 ? 26.548 -13.947 9.675 1.00 70.69 250 ALA A O 1
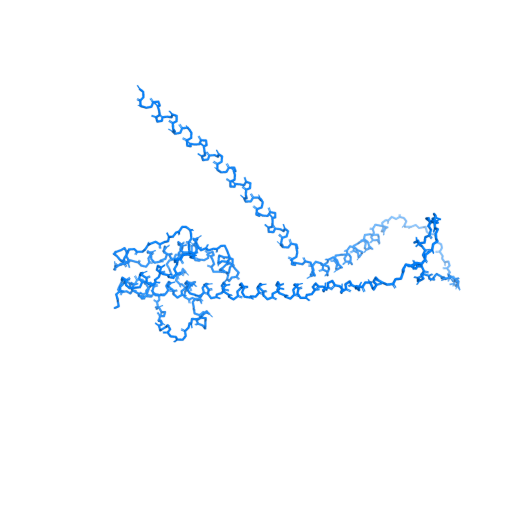ATOM 2064 N N . VAL A 1 251 ? 25.093 -12.978 8.276 1.00 75.25 251 VAL A N 1
ATOM 2065 C CA . VAL A 1 251 ? 23.945 -13.094 9.188 1.00 75.25 251 VAL A CA 1
ATOM 2066 C C . VAL A 1 251 ? 23.424 -14.529 9.226 1.00 75.25 251 VAL A C 1
ATOM 2068 O O . VAL A 1 251 ? 23.172 -15.031 10.318 1.00 75.25 251 VAL A O 1
ATOM 2071 N N . ALA A 1 252 ? 23.324 -15.207 8.082 1.00 74.25 252 ALA A N 1
ATOM 2072 C CA . ALA A 1 252 ? 22.893 -16.599 7.990 1.00 74.25 252 ALA A CA 1
ATOM 2073 C C . ALA A 1 252 ? 23.807 -17.522 8.810 1.00 74.25 252 ALA A C 1
ATOM 2075 O O . ALA A 1 252 ? 23.315 -18.273 9.649 1.00 74.25 252 ALA A O 1
ATOM 2076 N N . ALA A 1 253 ? 25.129 -17.365 8.687 1.00 74.12 253 ALA A N 1
ATOM 2077 C CA . ALA A 1 253 ? 26.103 -18.114 9.483 1.00 74.12 253 ALA A CA 1
ATOM 2078 C C . ALA A 1 253 ? 25.956 -17.865 10.998 1.00 74.12 253 ALA A C 1
ATOM 2080 O O . ALA A 1 253 ? 26.128 -18.768 11.818 1.00 74.12 253 ALA A O 1
ATOM 2081 N N . ARG A 1 254 ? 25.611 -16.634 11.404 1.00 75.50 254 ARG A N 1
ATOM 2082 C CA . ARG A 1 254 ? 25.352 -16.316 12.819 1.00 75.50 254 ARG A CA 1
ATOM 2083 C C . ARG A 1 254 ? 24.059 -16.948 13.322 1.00 75.50 254 ARG A C 1
ATOM 2085 O O . ARG A 1 254 ? 24.037 -17.408 14.459 1.00 75.50 254 ARG A O 1
ATOM 2092 N N . VAL A 1 255 ? 23.007 -16.962 12.506 1.00 79.94 255 VAL A N 1
ATOM 2093 C CA . VAL A 1 255 ? 21.730 -17.607 12.845 1.00 79.94 255 VAL A CA 1
ATOM 2094 C C . VAL A 1 255 ? 21.924 -19.113 12.991 1.00 79.94 255 VAL A C 1
ATOM 2096 O O . VAL A 1 255 ? 21.530 -19.662 14.014 1.00 79.94 255 VAL A O 1
ATOM 2099 N N . GLU A 1 256 ? 22.621 -19.753 12.053 1.00 76.56 256 GLU A N 1
ATOM 2100 C CA . GLU A 1 256 ? 22.942 -21.184 12.116 1.00 76.56 256 GLU A CA 1
ATOM 2101 C C . GLU A 1 256 ? 23.729 -21.538 13.389 1.00 76.56 256 GLU A C 1
ATOM 2103 O O . GLU A 1 256 ? 23.419 -22.509 14.081 1.00 76.56 256 GLU A O 1
ATOM 2108 N N . ASN A 1 257 ? 24.705 -20.710 13.772 1.00 78.88 257 ASN A N 1
ATOM 2109 C CA . ASN A 1 257 ? 25.457 -20.915 15.010 1.00 78.88 257 ASN A CA 1
ATOM 2110 C C . ASN A 1 257 ? 24.571 -20.791 16.268 1.00 78.88 257 ASN A C 1
ATOM 2112 O O . ASN A 1 257 ? 24.688 -21.580 17.210 1.00 78.88 257 ASN A O 1
ATOM 2116 N N . VAL A 1 258 ? 23.642 -19.829 16.284 1.00 78.31 258 VAL A N 1
ATOM 2117 C CA . VAL A 1 258 ? 22.670 -19.681 17.380 1.00 78.31 258 VAL A CA 1
ATOM 2118 C C . VAL A 1 258 ? 21.720 -20.880 17.433 1.00 78.31 258 VAL A C 1
ATOM 2120 O O . VAL A 1 258 ? 21.490 -21.413 18.516 1.00 78.31 258 VAL A O 1
ATOM 2123 N N . GLU A 1 259 ? 21.214 -21.353 16.294 1.00 77.62 259 GLU A N 1
ATOM 2124 C CA . GLU A 1 259 ? 20.350 -22.538 16.229 1.00 77.62 259 GLU A CA 1
ATOM 2125 C C . GLU A 1 259 ? 21.057 -23.796 16.742 1.00 77.62 259 GLU A C 1
ATOM 2127 O O . GLU A 1 259 ? 20.480 -24.555 17.525 1.00 77.62 259 GLU A O 1
ATOM 2132 N N . ASN A 1 260 ? 22.323 -23.990 16.368 1.00 77.62 260 ASN A N 1
ATOM 2133 C CA . ASN A 1 260 ? 23.137 -25.101 16.855 1.00 77.62 260 ASN A CA 1
ATOM 2134 C C . ASN A 1 260 ? 23.387 -25.010 18.366 1.00 77.62 260 ASN A C 1
ATOM 2136 O O . ASN A 1 260 ? 23.290 -26.017 19.068 1.00 77.62 260 ASN A O 1
ATOM 2140 N N . THR A 1 261 ? 23.626 -23.803 18.884 1.00 77.88 261 THR A N 1
ATOM 2141 C CA . THR A 1 261 ? 23.785 -23.561 20.326 1.00 77.88 261 THR A CA 1
ATOM 2142 C C . THR A 1 261 ? 22.498 -23.887 21.089 1.00 77.88 261 THR A C 1
ATOM 2144 O O . THR A 1 261 ? 22.530 -24.592 22.095 1.00 77.88 261 THR A O 1
ATOM 2147 N N . VAL A 1 262 ? 21.345 -23.430 20.591 1.00 78.25 262 VAL A N 1
ATOM 2148 C CA . VAL A 1 262 ? 20.036 -23.696 21.209 1.00 78.25 262 VAL A CA 1
ATOM 2149 C C . VAL A 1 262 ? 19.691 -25.185 21.157 1.00 78.25 262 VAL A C 1
ATOM 2151 O O . VAL A 1 262 ? 19.213 -25.725 22.153 1.00 78.25 262 VAL A O 1
ATOM 2154 N N . ARG A 1 263 ? 19.976 -25.880 20.045 1.00 77.44 263 ARG A N 1
ATOM 2155 C CA . ARG A 1 263 ? 19.822 -27.344 19.969 1.00 77.44 263 ARG A CA 1
ATOM 2156 C C . ARG A 1 263 ? 20.704 -28.066 20.980 1.00 77.44 263 ARG A C 1
ATOM 2158 O O . ARG A 1 263 ? 20.224 -29.001 21.613 1.00 77.44 263 ARG A O 1
ATOM 2165 N N . GLY A 1 264 ? 21.958 -27.641 21.137 1.00 76.56 264 GLY A N 1
ATOM 2166 C CA . GLY A 1 264 ? 22.875 -28.203 22.130 1.00 76.56 264 GLY A CA 1
ATOM 2167 C C . GLY A 1 264 ? 22.320 -28.079 23.549 1.00 76.56 264 GLY A C 1
ATOM 2168 O O . GLY A 1 264 ? 22.188 -29.084 24.244 1.00 76.56 264 GLY A O 1
ATOM 2169 N N . LEU A 1 265 ? 21.885 -26.873 23.927 1.00 78.19 265 LEU A N 1
ATOM 2170 C CA . LEU A 1 265 ? 21.263 -26.613 25.229 1.00 78.19 265 LEU A CA 1
ATOM 2171 C C . LEU A 1 265 ? 19.978 -27.424 25.436 1.00 78.19 265 LEU A C 1
ATOM 2173 O O . LEU A 1 265 ? 19.748 -27.957 26.516 1.00 78.19 265 LEU A O 1
ATOM 2177 N N . TRP A 1 266 ? 19.143 -27.556 24.405 1.00 74.81 266 TRP A N 1
ATOM 2178 C CA . TRP A 1 266 ? 17.912 -28.344 24.483 1.00 74.81 266 TRP A CA 1
ATOM 2179 C C . TRP A 1 266 ? 18.184 -29.837 24.719 1.00 74.81 266 TRP A C 1
ATOM 2181 O O . TRP A 1 266 ? 17.486 -30.476 25.503 1.00 74.81 266 TRP A O 1
ATOM 2191 N N . ILE A 1 267 ? 19.213 -30.392 24.071 1.00 79.81 267 ILE A N 1
ATOM 2192 C CA . ILE A 1 267 ? 19.644 -31.781 24.284 1.00 79.81 267 ILE A CA 1
ATOM 2193 C C . ILE A 1 267 ? 20.200 -31.972 25.701 1.00 79.81 267 ILE A C 1
ATOM 2195 O O . ILE A 1 267 ? 19.945 -33.013 26.300 1.00 79.81 267 ILE A O 1
ATOM 2199 N N . GLU A 1 268 ? 20.940 -31.000 26.242 1.00 74.69 268 GLU A N 1
ATOM 2200 C CA . GLU A 1 268 ? 21.431 -31.054 27.627 1.00 74.69 268 GLU A CA 1
ATOM 2201 C C . GLU A 1 268 ? 20.305 -30.970 28.661 1.00 74.69 268 GLU A C 1
ATOM 2203 O O . GLU A 1 268 ? 20.358 -31.686 29.650 1.00 74.69 268 GLU A O 1
ATOM 2208 N N . ILE A 1 269 ? 19.267 -30.162 28.423 1.00 76.94 269 ILE A N 1
ATOM 2209 C CA . ILE A 1 269 ? 18.094 -30.063 29.313 1.00 76.94 269 ILE A CA 1
ATOM 2210 C C . ILE A 1 269 ? 17.274 -31.365 29.336 1.00 76.94 269 ILE A C 1
ATOM 2212 O O . ILE A 1 269 ? 16.608 -31.659 30.326 1.00 76.94 269 ILE A O 1
ATOM 2216 N N . LEU A 1 270 ? 17.281 -32.129 28.240 1.00 72.69 270 LEU A N 1
ATOM 2217 C CA . LEU A 1 270 ? 16.538 -33.387 28.114 1.00 72.69 270 LEU A CA 1
ATOM 2218 C C . LEU A 1 270 ? 17.287 -34.621 28.650 1.00 72.69 270 LEU A C 1
ATOM 2220 O O . LEU A 1 270 ? 16.698 -35.705 28.663 1.00 72.69 270 LEU A O 1
ATOM 2224 N N . LYS A 1 271 ? 18.558 -34.484 29.040 1.00 66.50 271 LYS A N 1
ATOM 2225 C CA . LYS A 1 271 ? 19.350 -35.538 29.692 1.00 66.50 271 LYS A CA 1
ATOM 2226 C C . LYS A 1 271 ? 19.236 -35.449 31.208 1.00 66.50 271 LYS A C 1
ATOM 2228 O O . LYS A 1 271 ? 19.241 -36.536 31.826 1.00 66.50 271 LYS A O 1
#

Secondary structure (DSSP, 8-state):
--HHHHHHHHHHHHTTTSSSPP---HHHHTT--HHHHHHHHHHHHHHS-HHHHHHHHHTT-HHHHHH--HHHHHHHHHHHHHHTGGGS-TT----PPPHHHHSSGGGHHHHHHHHHHHHHHHHHHHHHHHHHHHHHHHHHHHTSPPPPP-----------------------S-------------------------SS-TTHHHHHHHHHHHHHHHHHHHHHHHHHHHHHHHHHHHHHHHHHHHHHHHHHHHHHHHHHHHHHHHHHHT-

Organism: NCBI:txid28002

Sequence (271 aa):
MEISKECEALETKIRGFCSPPIYLNPKTYEDQDSRLYTALVKKIVVQAPLDAQQILINENVFTQLQHFKDMEFYQTLYNYISQNKKLISASSYFTLLPYEQWTKKQFCSMKMRIIGVFVDIIKQKLTSLYKKQARILQKEQDAIPKPEPVLEVDQNMAGSMQPYNGAERITKQFESNYKPFSTSNNKQETNTENEYRQSLTVHDKTEFKQKMEEKINERDFMKEAQNANGTLDQINLIKMLQRIEMKIDAVAARVENVENTVRGLWIEILK